Protein AF-0000000079185917 (afdb_homodimer)

pLDDT: mean 83.42, std 23.79, range [28.89, 98.88]

Structure (mmCIF, N/CA/C/O backbone):
data_AF-0000000079185917-model_v1
#
loop_
_entity.id
_entity.type
_entity.pdbx_description
1 polymer 'PB1 domain-containing protein'
#
loop_
_atom_site.group_PDB
_atom_site.id
_atom_site.type_symbol
_atom_site.label_atom_id
_atom_site.label_alt_id
_atom_site.label_comp_id
_atom_site.label_asym_id
_atom_site.label_entity_id
_atom_site.label_seq_id
_atom_site.pdbx_PDB_ins_code
_atom_site.Cartn_x
_atom_site.Cartn_y
_atom_site.Cartn_z
_atom_site.occupancy
_atom_site.B_iso_or_equiv
_atom_site.auth_seq_id
_atom_site.auth_comp_id
_atom_site.auth_asym_id
_atom_site.auth_atom_id
_atom_site.pdbx_PDB_model_num
ATOM 1 N N . MET A 1 1 ? -9.148 76.5 41.312 1 32.56 1 MET A N 1
ATOM 2 C CA . MET A 1 1 ? -8.766 76 40 1 32.56 1 MET A CA 1
ATOM 3 C C . MET A 1 1 ? -8.516 74.5 40.094 1 32.56 1 MET A C 1
ATOM 5 O O . MET A 1 1 ? -7.488 74.062 40.625 1 32.56 1 MET A O 1
ATOM 9 N N . ASN A 1 2 ? -9.602 73.688 40.531 1 43.16 2 ASN A N 1
ATOM 10 C CA . ASN A 1 2 ? -9.844 72.312 40.875 1 43.16 2 ASN A CA 1
ATOM 11 C C . ASN A 1 2 ? -9.578 71.375 39.688 1 43.16 2 ASN A C 1
ATOM 13 O O . ASN A 1 2 ? -10.227 71.5 38.625 1 43.16 2 ASN A O 1
ATOM 17 N N . GLU A 1 3 ? -8.281 70.938 39.531 1 39.38 3 GLU A N 1
ATOM 18 C CA . GLU A 1 3 ? -7.68 70 38.562 1 39.38 3 GLU A CA 1
ATOM 19 C C . GLU A 1 3 ? -8.43 68.688 38.562 1 39.38 3 GLU A C 1
ATOM 21 O O . GLU A 1 3 ? -8.531 68 39.594 1 39.38 3 GLU A O 1
ATOM 26 N N . GLU A 1 4 ? -9.602 68.562 37.938 1 40.16 4 GLU A N 1
ATOM 27 C CA . GLU A 1 4 ? -10.43 67.438 37.625 1 40.16 4 GLU A CA 1
ATOM 28 C C . GLU A 1 4 ? -9.586 66.312 37.031 1 40.16 4 GLU A C 1
ATOM 30 O O . GLU A 1 4 ? -8.953 66.438 36 1 40.16 4 GLU A O 1
ATOM 35 N N . GLU A 1 5 ? -8.961 65.438 37.906 1 40.5 5 GLU A N 1
ATOM 36 C CA . GLU A 1 5 ? -8.258 64.188 37.656 1 40.5 5 GLU A CA 1
ATOM 37 C C . GLU A 1 5 ? -9.109 63.25 36.812 1 40.5 5 GLU A C 1
ATOM 39 O O . GLU A 1 5 ? -10.172 62.812 37.25 1 40.5 5 GLU A O 1
ATOM 44 N N . GLU A 1 6 ? -9.336 63.562 35.5 1 42.44 6 GLU A N 1
ATOM 45 C CA . GLU A 1 6 ? -10.023 62.656 34.594 1 42.44 6 GLU A CA 1
ATOM 46 C C . GLU A 1 6 ? -9.398 61.281 34.625 1 42.44 6 GLU A C 1
ATOM 48 O O . GLU A 1 6 ? -8.219 61.125 34.312 1 42.44 6 GLU A O 1
ATOM 53 N N . ASP A 1 7 ? -9.766 60.438 35.656 1 47.06 7 ASP A N 1
ATOM 54 C CA . ASP A 1 7 ? -9.508 59.031 35.75 1 47.06 7 ASP A CA 1
ATOM 55 C C . ASP A 1 7 ? -9.875 58.312 34.438 1 47.06 7 ASP A C 1
ATOM 57 O O . ASP A 1 7 ? -11.047 58.25 34.062 1 47.06 7 ASP A O 1
ATOM 61 N N . ARG A 1 8 ?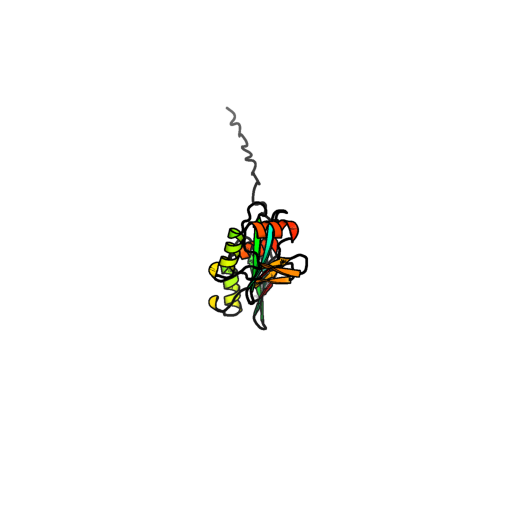 -9.133 58.625 33.344 1 40.12 8 ARG A N 1
ATOM 62 C CA . ARG A 1 8 ? -9.32 57.812 32.125 1 40.12 8 ARG A CA 1
ATOM 63 C C . ARG A 1 8 ? -9.102 56.344 32.438 1 40.12 8 ARG A C 1
ATOM 65 O O . ARG A 1 8 ? -7.98 55.906 32.719 1 40.12 8 ARG A O 1
ATOM 72 N N . GLY A 1 9 ? -9.906 55.75 33.375 1 43.03 9 GLY A N 1
ATOM 73 C CA . GLY A 1 9 ? -9.898 54.312 33.5 1 43.03 9 GLY A CA 1
ATOM 74 C C . GLY A 1 9 ? -9.898 53.594 32.188 1 43.03 9 GLY A C 1
ATOM 75 O O . GLY A 1 9 ? -10.844 53.719 31.391 1 43.03 9 GLY A O 1
ATOM 76 N N . GLY A 1 10 ? -8.711 53.5 31.531 1 43.59 10 GLY A N 1
ATOM 77 C CA . GLY A 1 10 ? -8.445 52.688 30.344 1 43.59 10 GLY A CA 1
ATOM 78 C C . GLY A 1 10 ? -9.047 51.281 30.422 1 43.59 10 GLY A C 1
ATOM 79 O O . GLY A 1 10 ? -8.82 50.562 31.391 1 43.59 10 GLY A O 1
ATOM 80 N N . ALA A 1 11 ? -10.367 51.094 30.078 1 46.59 11 ALA A N 1
ATOM 81 C CA . ALA A 1 11 ? -10.977 49.781 29.844 1 46.59 11 ALA A CA 1
ATOM 82 C C . ALA A 1 11 ? -10.023 48.875 29.062 1 46.59 11 ALA A C 1
ATOM 84 O O . ALA A 1 11 ? -9.562 49.219 27.984 1 46.59 11 ALA A O 1
ATOM 85 N N . ILE A 1 12 ? -9.141 48.125 29.75 1 43.72 12 ILE A N 1
ATOM 86 C CA . ILE A 1 12 ? -8.383 46.969 29.234 1 43.72 12 ILE A CA 1
ATOM 87 C C . ILE A 1 12 ? -9.305 46.031 28.453 1 43.72 12 ILE A C 1
ATOM 89 O O . ILE A 1 12 ? -10.273 45.531 29.016 1 43.72 12 ILE A O 1
ATOM 93 N N . GLN A 1 13 ? -9.734 46.25 27.219 1 40.88 13 GLN A N 1
ATOM 94 C CA . GLN A 1 13 ? -10.359 45.344 26.297 1 40.88 13 GLN A CA 1
ATOM 95 C C . GLN A 1 13 ? -9.641 44 26.281 1 40.88 13 GLN A C 1
ATOM 97 O O . GLN A 1 13 ? -8.477 43.906 25.875 1 40.88 13 GLN A O 1
ATOM 102 N N . ASP A 1 14 ? -9.766 43.188 27.312 1 43.91 14 ASP A N 1
ATOM 103 C CA . ASP A 1 14 ? -9.43 41.75 27.297 1 43.91 14 ASP A CA 1
ATOM 104 C C . ASP A 1 14 ? -9.945 41.094 26.016 1 43.91 14 ASP A C 1
ATOM 106 O O . ASP A 1 14 ? -11.07 40.594 25.984 1 43.91 14 ASP A O 1
ATOM 110 N N . SER A 1 15 ? -10.008 41.75 24.844 1 44.44 15 SER A N 1
ATOM 111 C CA . SER A 1 15 ? -10.523 41.125 23.641 1 44.44 15 SER A CA 1
ATOM 112 C C . SER A 1 15 ? -9.859 39.75 23.406 1 44.44 15 SER A C 1
ATOM 114 O O . SER A 1 15 ? -10.43 38.875 22.75 1 44.44 15 SER A O 1
ATOM 116 N N . MET A 1 16 ? -8.492 39.719 23.328 1 37.81 16 MET A N 1
ATOM 117 C CA . MET A 1 16 ? -7.793 38.969 22.281 1 37.81 16 MET A CA 1
ATOM 118 C C . MET A 1 16 ? -7.852 37.469 22.562 1 37.81 16 MET A C 1
ATOM 120 O O . MET A 1 16 ? -7.5 36.656 21.703 1 37.81 16 MET A O 1
ATOM 124 N N . ALA A 1 17 ? -7.621 37 23.75 1 42.28 17 ALA A N 1
ATOM 125 C CA . ALA A 1 17 ? -7.074 35.625 23.641 1 42.28 17 ALA A CA 1
ATOM 126 C C . ALA A 1 17 ? -8.172 34.625 23.297 1 42.28 17 ALA A C 1
ATOM 128 O O . ALA A 1 17 ? -8.836 34.094 24.188 1 42.28 17 ALA A O 1
ATOM 129 N N . LYS A 1 18 ? -9.102 34.875 22.438 1 42.62 18 LYS A N 1
ATOM 130 C CA . LYS A 1 18 ? -9.906 33.75 21.984 1 42.62 18 LYS A CA 1
ATOM 131 C C . LYS A 1 18 ? -9.031 32.562 21.672 1 42.62 18 LYS A C 1
ATOM 133 O O . LYS A 1 18 ? -8.156 32.625 20.797 1 42.62 18 LYS A O 1
ATOM 138 N N . SER A 1 19 ? -8.766 31.641 22.5 1 44.88 19 SER A N 1
ATOM 139 C CA . SER A 1 19 ? -8.156 30.328 22.344 1 44.88 19 SER A CA 1
ATOM 14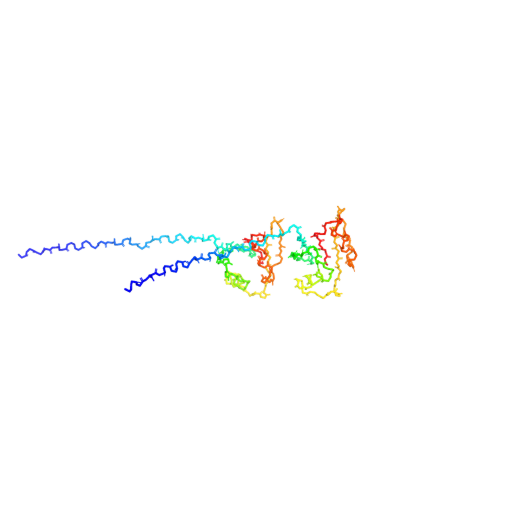0 C C . SER A 1 19 ? -8.648 29.641 21.062 1 44.88 19 SER A C 1
ATOM 142 O O . SER A 1 19 ? -9.852 29.438 20.891 1 44.88 19 SER A O 1
ATOM 144 N N . LYS A 1 20 ? -8.172 30.016 19.844 1 39.88 20 LYS A N 1
ATOM 145 C CA . LYS A 1 20 ? -8.414 29.234 18.625 1 39.88 20 LYS A CA 1
ATOM 146 C C . LYS A 1 20 ? -8.445 27.75 18.922 1 39.88 20 LYS A C 1
ATOM 148 O O . LYS A 1 20 ? -7.41 27.125 19.172 1 39.88 20 LYS A O 1
ATOM 153 N N . GLU A 1 21 ? -9.219 27.25 19.734 1 45.38 21 GLU A N 1
ATOM 154 C CA . GLU A 1 21 ? -9.461 25.812 19.594 1 45.38 21 GLU A CA 1
ATOM 155 C C . GLU A 1 21 ? -9.484 25.391 18.141 1 45.38 21 GLU A C 1
ATOM 157 O O . GLU A 1 21 ? -10.289 25.875 17.344 1 45.38 21 GLU A O 1
ATOM 162 N N . THR A 1 22 ? -8.359 25.328 17.391 1 47.16 22 THR A N 1
ATOM 163 C CA . THR A 1 22 ? -8.289 24.75 16.047 1 47.16 22 THR A CA 1
ATOM 164 C C . THR A 1 22 ? -9.258 23.578 15.922 1 47.16 22 THR A C 1
ATOM 166 O O . THR A 1 22 ? -9.102 22.562 16.594 1 47.16 22 THR A O 1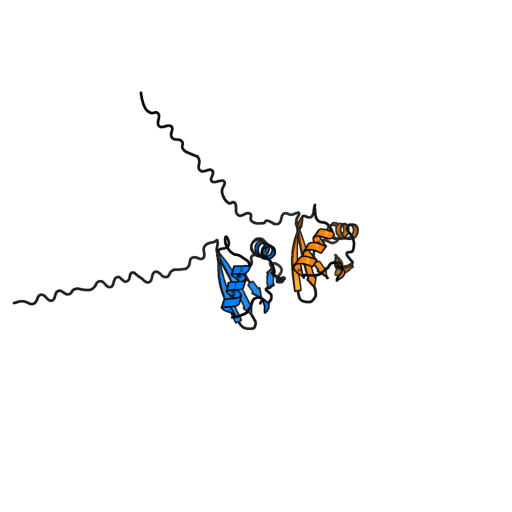
ATOM 169 N N . TYR A 1 23 ? -10.477 23.797 15.914 1 49.84 23 TYR A N 1
ATOM 170 C CA . TYR A 1 23 ? -11.5 22.797 15.594 1 49.84 23 TYR A CA 1
ATOM 171 C C . TYR A 1 23 ? -11.094 21.969 14.383 1 49.84 23 TYR A C 1
ATOM 173 O O . TYR A 1 23 ? -10.906 22.5 13.289 1 49.84 23 TYR A O 1
ATOM 181 N N . LEU A 1 24 ? -10.344 20.969 14.633 1 59.84 24 LEU A N 1
ATOM 182 C CA . LEU A 1 24 ? -10.117 20.047 13.531 1 59.84 24 LEU A CA 1
ATOM 183 C C . LEU A 1 24 ? -11.438 19.609 12.898 1 59.84 24 LEU A C 1
ATOM 185 O O . LEU A 1 24 ? -12.359 19.203 13.602 1 59.84 24 LEU A O 1
ATOM 189 N N . ASP A 1 25 ? -11.789 20.219 11.875 1 66.25 25 ASP A N 1
ATOM 190 C CA . ASP A 1 25 ? -12.945 19.938 11.031 1 66.25 25 ASP A CA 1
ATOM 191 C C . ASP A 1 25 ? -12.969 18.453 10.617 1 66.25 25 ASP A C 1
ATOM 193 O O . ASP A 1 25 ? -11.93 17.797 10.602 1 66.25 25 ASP A O 1
ATOM 197 N N . GLU A 1 26 ? -14.086 17.812 10.734 1 73.5 26 GLU A N 1
ATOM 198 C CA . GLU A 1 26 ? -14.336 16.438 10.312 1 73.5 26 GLU A CA 1
ATOM 199 C C . GLU A 1 26 ? -13.641 16.141 8.992 1 73.5 26 GLU A C 1
ATOM 201 O O . GLU A 1 26 ? -13.461 14.969 8.633 1 73.5 26 GLU A O 1
ATOM 206 N N . ASN A 1 27 ? -12.992 17.125 8.484 1 87.62 27 ASN A N 1
ATOM 207 C CA . ASN A 1 27 ? -12.344 16.969 7.188 1 87.62 27 ASN A CA 1
ATOM 208 C C . ASN A 1 27 ? -10.828 17.094 7.297 1 87.62 27 ASN A C 1
ATOM 210 O O . ASN A 1 27 ? -10.148 17.391 6.309 1 87.62 27 ASN A O 1
ATOM 214 N N . THR A 1 28 ? -10.398 16.922 8.539 1 93.94 28 THR A N 1
ATOM 215 C CA . THR A 1 28 ? -8.961 17.047 8.773 1 93.94 28 THR A CA 1
ATOM 216 C C . THR A 1 28 ? -8.32 15.68 8.953 1 93.94 28 THR A C 1
ATOM 218 O O . THR A 1 28 ? -8.82 14.844 9.703 1 93.94 28 THR A O 1
ATOM 221 N N . LEU A 1 29 ? -7.281 15.43 8.203 1 95 29 LEU A N 1
ATOM 222 C CA . LEU A 1 29 ? -6.449 14.242 8.328 1 95 29 LEU A CA 1
ATOM 223 C C . LEU A 1 29 ? -5.32 14.469 9.328 1 95 29 LEU A C 1
ATOM 225 O O . LEU A 1 29 ? -4.449 15.32 9.102 1 95 29 LEU A O 1
ATOM 229 N N . THR A 1 30 ? -5.379 13.836 10.461 1 96.94 30 THR A N 1
ATOM 230 C CA . THR A 1 30 ? -4.328 13.914 11.469 1 96.94 30 THR A CA 1
ATOM 231 C C . THR A 1 30 ? -3.361 12.734 11.336 1 96.94 30 THR A C 1
ATOM 233 O O . THR A 1 30 ? -3.77 11.578 11.43 1 96.94 30 THR A O 1
ATOM 236 N N . ILE A 1 31 ? -2.104 13.047 11.211 1 98.44 31 ILE A N 1
ATOM 237 C CA . ILE A 1 31 ? -1.114 12.008 10.961 1 98.44 31 ILE A CA 1
ATOM 238 C C . ILE A 1 31 ? 0.02 12.117 11.977 1 98.44 31 ILE A C 1
ATOM 240 O O . ILE A 1 31 ? 0.482 13.219 12.281 1 98.44 31 ILE A O 1
ATOM 244 N N . LYS A 1 32 ? 0.436 11.008 12.531 1 98.88 32 LYS A N 1
ATOM 245 C CA . LYS A 1 32 ? 1.688 10.859 13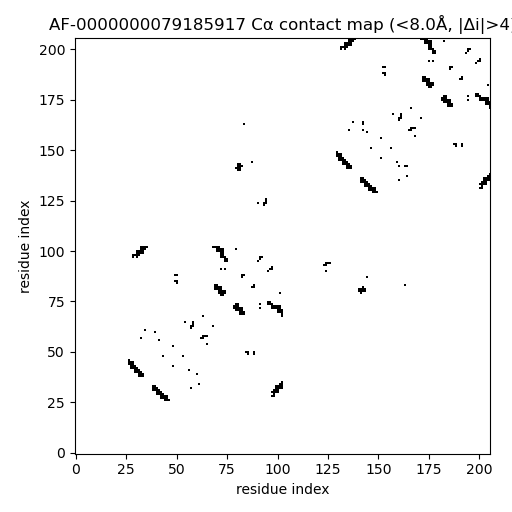.266 1 98.88 32 LYS A CA 1
ATOM 246 C C . LYS A 1 32 ? 2.744 10.156 12.422 1 98.88 32 LYS A C 1
ATOM 248 O O . LYS A 1 32 ? 2.445 9.172 11.742 1 98.88 32 LYS A O 1
ATOM 253 N N . ALA A 1 33 ? 3.887 10.664 12.414 1 98.81 33 ALA A N 1
ATOM 254 C CA . ALA A 1 33 ? 5 10.055 11.688 1 98.81 33 ALA A CA 1
ATOM 255 C C . ALA A 1 33 ? 6.188 9.812 12.617 1 98.81 33 ALA A C 1
ATOM 257 O O . ALA A 1 33 ? 6.559 10.68 13.406 1 98.81 33 ALA A O 1
ATOM 258 N N . VAL A 1 34 ? 6.734 8.656 12.5 1 98.88 34 VAL A N 1
ATOM 259 C CA . VAL A 1 34 ? 7.871 8.289 13.336 1 98.88 34 VAL A CA 1
ATOM 260 C C . VAL A 1 34 ? 9.125 8.133 12.477 1 98.88 34 VAL A C 1
ATOM 262 O O . VAL A 1 34 ? 9.078 7.492 11.422 1 98.88 34 VAL A O 1
ATOM 265 N N . TYR A 1 35 ? 10.211 8.648 12.961 1 98.5 35 TYR A N 1
ATOM 266 C CA . TYR A 1 35 ? 11.539 8.484 12.375 1 98.5 35 TYR A CA 1
ATOM 267 C C . TYR A 1 35 ? 12.594 8.352 13.469 1 98.5 35 TYR A C 1
ATOM 269 O O . TYR A 1 35 ? 12.797 9.273 14.266 1 98.5 35 TYR A O 1
ATOM 277 N N . ALA A 1 36 ? 13.195 7.203 13.461 1 96.62 36 ALA A N 1
ATOM 278 C CA . ALA A 1 36 ? 14.172 6.926 14.508 1 96.62 36 ALA A CA 1
ATOM 279 C C . ALA A 1 36 ? 13.547 7.07 15.898 1 96.62 36 ALA A C 1
ATOM 281 O O . ALA A 1 36 ? 12.617 6.336 16.234 1 96.62 36 ALA A O 1
ATOM 282 N N . ASP A 1 37 ? 13.922 8.031 16.594 1 97.25 37 ASP A N 1
ATOM 283 C CA . ASP A 1 37 ? 13.453 8.164 17.969 1 97.25 37 ASP A CA 1
ATOM 284 C C . ASP A 1 37 ? 12.5 9.352 18.125 1 97.25 37 ASP A C 1
ATOM 286 O O . ASP A 1 37 ? 12.086 9.68 19.234 1 97.25 37 ASP A O 1
ATOM 290 N N . ASP A 1 38 ? 12.133 9.836 17 1 98.38 38 ASP A N 1
ATOM 291 C CA . ASP A 1 38 ? 11.32 11.039 17.078 1 98.38 38 ASP A CA 1
ATOM 292 C C . ASP A 1 38 ? 9.969 10.844 16.406 1 98.38 38 ASP A C 1
ATOM 294 O O . ASP A 1 38 ? 9.828 9.992 15.516 1 98.38 38 ASP A O 1
ATOM 298 N N . MET A 1 39 ? 8.992 11.609 16.891 1 98.81 39 MET A N 1
ATOM 299 C CA . MET A 1 39 ? 7.645 11.594 16.312 1 98.81 39 MET A CA 1
ATOM 300 C C . MET A 1 39 ? 7.141 13.008 16.062 1 98.81 39 MET A C 1
ATOM 302 O O . MET A 1 39 ? 7.297 13.891 16.906 1 98.81 39 MET A O 1
ATOM 306 N N . ILE A 1 40 ? 6.586 13.211 14.883 1 98.69 40 ILE A N 1
ATOM 307 C CA . ILE A 1 40 ? 5.914 14.469 14.586 1 98.69 40 ILE A CA 1
ATOM 308 C C . ILE A 1 40 ? 4.43 14.211 14.32 1 98.69 40 ILE A C 1
ATOM 310 O O . ILE A 1 40 ? 4.039 13.094 13.992 1 98.69 40 ILE A O 1
ATOM 314 N N . LYS A 1 41 ? 3.68 15.258 14.578 1 98.62 41 LYS A N 1
ATOM 315 C CA . LYS A 1 41 ? 2.242 15.242 14.32 1 98.62 41 LYS A CA 1
ATOM 316 C C . LYS A 1 41 ? 1.829 16.438 13.461 1 98.62 41 LYS A C 1
ATOM 318 O O . LYS A 1 41 ? 2.281 17.562 13.688 1 98.62 41 LYS A O 1
ATOM 323 N N . PHE A 1 42 ? 1.046 16.141 12.414 1 98 42 PHE A N 1
ATOM 324 C CA . PHE A 1 42 ? 0.606 17.234 11.562 1 98 42 PHE A CA 1
ATOM 325 C C . PHE A 1 42 ? -0.811 16.984 11.055 1 98 42 PHE A C 1
ATOM 327 O O . PHE A 1 42 ? -1.335 15.883 11.172 1 98 42 PHE A O 1
ATOM 334 N N . HIS A 1 43 ? -1.369 18.047 10.57 1 96.69 43 HIS A N 1
ATOM 335 C CA . HIS A 1 43 ? -2.758 18.078 10.125 1 96.69 43 HIS A CA 1
ATOM 336 C C . HIS A 1 43 ? -2.867 18.578 8.688 1 96.69 43 HIS A C 1
ATOM 338 O O . HIS A 1 43 ? -2.18 19.531 8.305 1 96.69 43 HIS A O 1
ATOM 344 N N . LEU A 1 44 ? -3.648 17.812 7.926 1 96.56 44 LEU A N 1
ATOM 345 C CA . LEU A 1 44 ? -3.896 18.203 6.543 1 96.56 44 LEU A CA 1
ATOM 346 C C . LEU A 1 44 ? -5.383 18.125 6.215 1 96.56 44 LEU A C 1
ATOM 348 O O . LEU A 1 44 ? -6.082 17.234 6.707 1 96.56 44 LEU A O 1
ATOM 352 N N . PRO A 1 45 ? -5.828 19.031 5.387 1 94.5 45 PRO A N 1
ATOM 353 C CA . PRO A 1 45 ? -7.207 18.844 4.922 1 94.5 45 PRO A CA 1
ATOM 354 C C . PRO A 1 45 ? -7.379 17.625 4.035 1 94.5 45 PRO A C 1
ATOM 356 O O . PRO A 1 45 ? -6.586 17.406 3.115 1 94.5 45 PRO A O 1
ATOM 359 N N . ILE A 1 46 ? -8.352 16.859 4.211 1 91.19 46 ILE A N 1
ATOM 360 C CA . ILE A 1 46 ? -8.57 15.609 3.479 1 91.19 46 ILE A CA 1
ATOM 361 C C . ILE A 1 46 ? -8.836 15.914 2.006 1 91.19 46 ILE A C 1
ATOM 363 O O . ILE A 1 46 ? -8.32 15.234 1.119 1 91.19 46 ILE A O 1
ATOM 367 N N . SER A 1 47 ? -9.586 16.875 1.742 1 90 47 SER A N 1
ATOM 368 C CA . SER A 1 47 ? -10.07 17.172 0.397 1 90 47 SER A CA 1
ATOM 369 C C . SER A 1 47 ? -8.93 17.609 -0.515 1 90 47 SER A C 1
ATOM 371 O O . SER A 1 47 ? -8.945 17.328 -1.714 1 90 47 SER A O 1
ATOM 373 N N . SER A 1 48 ? -7.879 18.203 0.031 1 91.44 48 SER A N 1
ATOM 374 C CA . SER A 1 48 ? -6.855 18.797 -0.826 1 91.44 48 SER A CA 1
ATOM 375 C C . SER A 1 48 ? -5.488 18.172 -0.57 1 91.44 48 SER A C 1
ATOM 377 O O . SER A 1 48 ? -4.488 18.578 -1.164 1 91.44 48 SER A O 1
ATOM 379 N N 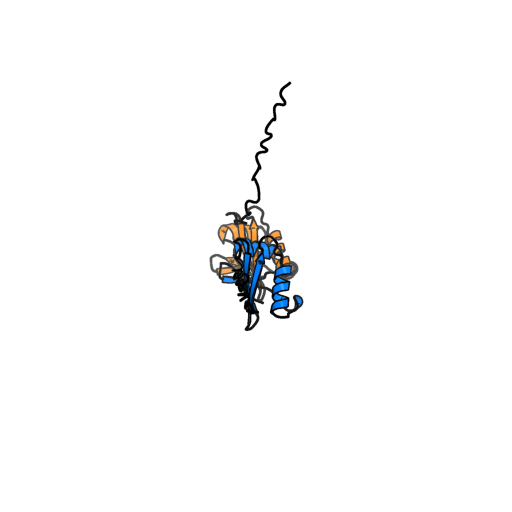. THR A 1 49 ? -5.496 17.203 0.236 1 94.81 49 THR A N 1
ATOM 380 C CA . THR A 1 49 ? -4.211 16.594 0.555 1 94.81 49 THR A CA 1
ATOM 381 C C . THR A 1 49 ? -3.648 15.852 -0.655 1 94.81 49 THR A C 1
ATOM 383 O O . THR A 1 49 ? -4.402 15.25 -1.427 1 94.81 49 THR A O 1
ATOM 386 N N . THR A 1 50 ? -2.318 15.922 -0.808 1 97.06 50 THR A N 1
ATOM 387 C CA . THR A 1 50 ? -1.577 15.18 -1.819 1 97.06 50 THR A CA 1
ATOM 388 C C . THR A 1 50 ? -0.419 14.406 -1.187 1 97.06 50 THR A C 1
ATOM 390 O O . THR A 1 50 ? -0.047 14.672 -0.041 1 97.06 50 THR A O 1
ATOM 393 N N . PHE A 1 51 ? 0.031 13.477 -1.945 1 97.69 51 PHE A N 1
ATOM 394 C CA . PHE A 1 51 ? 1.222 12.758 -1.51 1 97.69 51 PHE A CA 1
ATOM 395 C C . PHE A 1 51 ? 2.387 13.711 -1.296 1 97.69 51 PHE A C 1
ATOM 397 O O . PHE A 1 51 ? 3.131 13.586 -0.321 1 97.69 51 PHE A O 1
ATOM 404 N N . GLY A 1 52 ? 2.5 14.672 -2.154 1 97.75 52 GLY A N 1
ATOM 405 C CA . GLY A 1 52 ? 3.541 15.68 -2.021 1 97.75 52 GLY A CA 1
ATOM 406 C C . GLY A 1 52 ? 3.43 16.484 -0.743 1 97.75 52 GLY A C 1
ATOM 407 O O . GLY A 1 52 ? 4.441 16.859 -0.146 1 97.75 52 GLY A O 1
ATOM 408 N N . ALA A 1 53 ? 2.199 16.812 -0.344 1 97.62 53 ALA A N 1
ATOM 409 C CA . ALA A 1 53 ? 1.986 17.547 0.893 1 97.62 53 ALA A CA 1
ATOM 410 C C . ALA A 1 53 ? 2.486 16.766 2.102 1 97.62 53 ALA A C 1
ATOM 412 O O . ALA A 1 53 ? 3.053 17.344 3.033 1 97.62 53 ALA A O 1
ATOM 413 N N . ILE A 1 54 ? 2.291 15.445 2.088 1 98.19 54 ILE A N 1
ATOM 414 C CA . ILE A 1 54 ? 2.762 14.578 3.164 1 98.19 54 ILE A CA 1
ATOM 415 C C . ILE A 1 54 ? 4.289 14.57 3.186 1 98.19 54 ILE A C 1
ATOM 417 O O . ILE A 1 54 ? 4.902 14.719 4.246 1 98.19 54 ILE A O 1
ATOM 421 N N . GLU A 1 55 ? 4.809 14.398 2.051 1 98.12 55 GLU A N 1
ATOM 422 C CA . GLU A 1 55 ? 6.266 14.422 1.954 1 98.12 55 GLU A CA 1
ATOM 423 C C . GLU A 1 55 ? 6.836 15.734 2.486 1 98.12 55 GLU A C 1
ATOM 425 O O . GLU A 1 55 ? 7.867 15.742 3.164 1 98.12 55 GLU A O 1
ATOM 430 N N . LYS A 1 56 ? 6.227 16.828 2.066 1 98.06 56 LYS A N 1
ATOM 431 C CA . LYS A 1 56 ? 6.672 18.141 2.529 1 98.06 56 LYS A CA 1
ATOM 432 C C . LYS A 1 56 ? 6.668 18.219 4.055 1 98.06 56 LYS A C 1
ATOM 434 O O . LYS A 1 56 ? 7.621 18.719 4.656 1 98.06 56 LYS A O 1
ATOM 439 N N . GLU A 1 57 ? 5.551 17.734 4.734 1 98.12 57 GLU A N 1
ATOM 440 C CA . GLU A 1 57 ? 5.461 17.719 6.191 1 98.12 57 GLU A CA 1
ATOM 441 C C . GLU A 1 57 ? 6.582 16.891 6.812 1 98.12 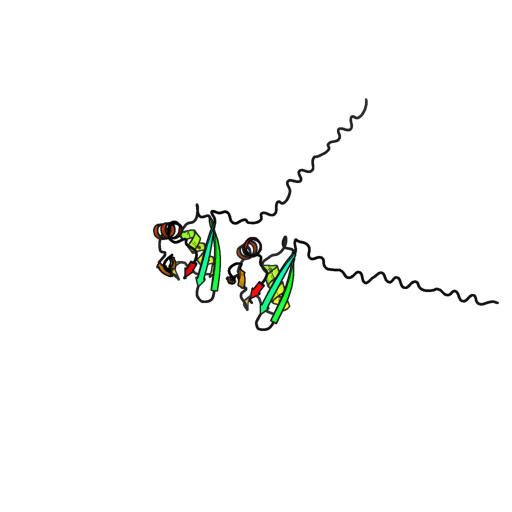57 GLU A C 1
ATOM 443 O O . GLU A 1 57 ? 7.195 17.312 7.797 1 98.12 57 GLU A O 1
ATOM 448 N N . ILE A 1 58 ? 6.848 15.766 6.23 1 98.31 58 ILE A N 1
ATOM 449 C CA . ILE A 1 58 ? 7.883 14.867 6.734 1 98.31 58 ILE A CA 1
ATOM 450 C C . ILE A 1 58 ? 9.258 15.516 6.574 1 98.31 58 ILE A C 1
ATOM 452 O O . ILE A 1 58 ? 10.047 15.547 7.516 1 98.31 58 ILE A O 1
ATOM 456 N N . SER A 1 59 ? 9.508 15.977 5.375 1 98.44 59 SER A N 1
ATOM 457 C CA . SER A 1 59 ? 10.805 16.578 5.066 1 98.44 59 SER A CA 1
ATOM 458 C C . SER A 1 59 ? 11.094 17.766 5.973 1 98.44 59 SER A C 1
ATOM 460 O O . SER A 1 59 ? 12.195 17.906 6.5 1 98.44 59 SER A O 1
ATOM 462 N N . GLU A 1 60 ? 10.148 18.609 6.141 1 98.25 60 GLU A N 1
ATOM 463 C CA . GLU A 1 60 ? 10.32 19.781 6.988 1 98.25 60 GLU A CA 1
ATOM 464 C C . GLU A 1 60 ? 10.438 19.391 8.461 1 98.25 60 GLU A C 1
ATOM 466 O O . GLU A 1 60 ? 11.25 19.953 9.195 1 98.25 60 GLU A O 1
ATOM 471 N N . GLY A 1 61 ? 9.672 18.438 8.82 1 98.31 61 GLY A N 1
ATOM 472 C CA . GLY A 1 61 ? 9.633 18.047 10.219 1 98.31 61 GLY A CA 1
ATOM 473 C C . GLY A 1 61 ? 10.891 17.344 10.68 1 98.31 61 GLY A C 1
ATOM 474 O O . GLY A 1 61 ? 11.352 17.547 11.805 1 98.31 61 GLY A O 1
ATOM 475 N N . PHE A 1 62 ? 11.406 16.547 9.891 1 98.19 62 PHE A N 1
ATOM 476 C CA . PHE A 1 62 ? 12.57 15.758 10.281 1 98.19 62 PHE A CA 1
ATOM 477 C C . PHE A 1 62 ? 13.828 16.266 9.594 1 98.19 62 PHE A C 1
ATOM 479 O O . PHE A 1 62 ? 14.93 15.766 9.836 1 98.19 62 PHE A O 1
ATOM 486 N N . LYS A 1 63 ? 13.68 17.266 8.719 1 97.75 63 LYS A N 1
ATOM 487 C CA . LYS A 1 63 ? 14.789 17.859 7.973 1 97.75 63 LYS A CA 1
ATOM 488 C C . LYS A 1 63 ? 15.484 16.812 7.109 1 97.75 63 LYS A C 1
ATOM 490 O O . LYS A 1 63 ? 16.703 16.656 7.172 1 97.75 63 LYS A O 1
ATOM 495 N N . LEU A 1 64 ? 14.648 16.062 6.289 1 98.06 64 LEU A N 1
ATOM 496 C CA . LEU A 1 64 ? 15.117 15.023 5.371 1 98.06 64 LEU A CA 1
ATOM 497 C C . LEU A 1 64 ? 14.797 15.391 3.928 1 98.06 64 LEU A C 1
ATOM 499 O O . LEU A 1 64 ? 13.82 16.109 3.666 1 98.06 64 LEU A O 1
ATOM 503 N N . ASN A 1 65 ? 15.555 14.812 3.066 1 97.81 65 ASN A N 1
ATOM 504 C CA . ASN A 1 65 ? 15.188 14.844 1.655 1 97.81 65 ASN A CA 1
ATOM 505 C C . ASN A 1 65 ? 14.32 13.648 1.277 1 97.81 65 ASN A C 1
ATOM 507 O O . ASN A 1 65 ? 14.531 12.539 1.776 1 97.81 65 ASN A O 1
ATOM 511 N N . PRO A 1 66 ? 13.359 13.852 0.381 1 95.94 66 PRO A N 1
ATOM 512 C CA . PRO A 1 66 ? 12.477 12.75 -0.02 1 95.94 66 PRO A CA 1
ATOM 513 C C . PRO A 1 66 ? 13.242 11.531 -0.523 1 95.94 66 PRO A C 1
ATOM 515 O O . PRO A 1 66 ? 12.758 10.406 -0.412 1 95.94 66 PRO A O 1
ATOM 518 N N . SER A 1 67 ? 14.406 11.75 -1.046 1 95.69 67 SER A N 1
ATOM 519 C CA . SER A 1 67 ? 15.211 10.656 -1.581 1 95.69 67 SER A CA 1
ATOM 520 C C . SER A 1 67 ? 15.844 9.836 -0.462 1 95.69 67 SER A C 1
ATOM 522 O O . SER A 1 67 ? 16.344 8.734 -0.703 1 95.69 67 SER A O 1
ATOM 524 N N . ASP A 1 68 ? 15.781 10.289 0.769 1 95.88 68 ASP A N 1
ATOM 525 C CA . ASP A 1 68 ? 16.516 9.672 1.874 1 95.88 68 ASP A CA 1
ATOM 526 C C . ASP A 1 68 ? 15.641 8.656 2.607 1 95.88 68 ASP A C 1
ATOM 528 O O . ASP A 1 68 ? 16.109 7.953 3.504 1 95.88 68 ASP A O 1
ATOM 532 N N . TYR A 1 69 ? 14.398 8.57 2.258 1 97.06 69 TYR A N 1
ATOM 533 C CA . TYR A 1 69 ? 13.516 7.734 3.064 1 97.06 69 TYR A CA 1
ATOM 534 C C . TYR A 1 69 ? 12.383 7.168 2.221 1 97.06 69 TYR A C 1
ATOM 536 O O . TYR A 1 69 ? 12.117 7.652 1.117 1 97.06 69 TYR A O 1
ATOM 544 N N . LYS A 1 70 ? 11.758 6.141 2.771 1 97.69 70 LYS A N 1
ATOM 545 C CA . LYS A 1 70 ? 10.469 5.633 2.322 1 97.69 70 LYS A CA 1
ATOM 546 C C . LYS A 1 70 ? 9.391 5.871 3.377 1 97.69 70 LYS A C 1
ATOM 548 O O . LYS A 1 70 ? 9.695 6.039 4.559 1 97.69 70 LYS A O 1
ATOM 553 N N . ILE A 1 71 ? 8.25 5.891 2.9 1 98.56 71 ILE A N 1
ATOM 554 C CA . ILE A 1 71 ? 7.125 6.051 3.816 1 98.56 71 ILE A CA 1
ATOM 555 C C . ILE A 1 71 ? 6.32 4.758 3.879 1 98.56 71 ILE A C 1
ATOM 557 O O . ILE A 1 71 ? 5.926 4.211 2.846 1 98.56 71 ILE A O 1
ATOM 561 N N . LYS A 1 72 ? 6.105 4.312 5.035 1 98.75 72 LYS A N 1
ATOM 562 C CA . LYS A 1 72 ? 5.176 3.209 5.27 1 98.75 72 LYS A CA 1
ATOM 563 C C . LYS A 1 72 ? 4.023 3.645 6.172 1 98.75 72 LYS A C 1
ATOM 565 O O . LYS A 1 72 ? 4.211 4.465 7.07 1 98.75 72 LYS A O 1
ATOM 570 N N . TYR A 1 73 ? 2.846 3.107 5.938 1 98.88 73 TYR A N 1
ATOM 571 C CA . TYR A 1 73 ? 1.726 3.398 6.828 1 98.88 73 TYR A CA 1
ATOM 572 C C . TYR A 1 73 ? 1.209 2.125 7.484 1 98.88 73 TYR A C 1
ATOM 574 O O . TYR A 1 73 ? 1.28 1.042 6.902 1 98.88 73 TYR A O 1
ATOM 582 N N . LEU A 1 74 ? 0.704 2.326 8.695 1 98.56 74 LEU A N 1
ATOM 583 C CA . LEU A 1 74 ? 0.092 1.232 9.438 1 98.56 74 LEU A CA 1
ATOM 584 C C . LEU A 1 74 ? -1.34 0.991 8.969 1 98.56 74 LEU A C 1
ATOM 586 O O . LEU A 1 74 ? -2.199 1.862 9.117 1 98.56 74 LEU A O 1
ATOM 590 N N . ASP A 1 75 ? -1.625 -0.253 8.453 1 97.81 75 ASP A N 1
ATOM 591 C CA . ASP A 1 75 ? -2.979 -0.485 7.961 1 97.81 75 ASP A CA 1
ATOM 592 C C . ASP A 1 75 ? -3.867 -1.077 9.055 1 97.81 75 ASP A C 1
ATOM 594 O O . ASP A 1 75 ? -3.438 -1.218 10.203 1 97.81 75 ASP A O 1
ATOM 598 N N . GLU A 1 76 ? -5.113 -1.422 8.695 1 94.75 76 GLU A N 1
ATOM 599 C CA . GLU A 1 76 ? -6.117 -1.896 9.648 1 94.75 76 GLU A CA 1
ATOM 600 C C . GLU A 1 76 ? -5.727 -3.246 10.234 1 94.75 76 GLU A C 1
ATOM 602 O O . GLU A 1 76 ? -6.164 -3.602 11.336 1 94.75 76 GLU A O 1
ATOM 607 N N . ASP A 1 77 ? -4.867 -3.977 9.508 1 96.75 77 ASP A N 1
ATOM 608 C CA . ASP A 1 77 ? -4.445 -5.297 9.961 1 96.75 77 ASP A CA 1
ATOM 609 C C . ASP A 1 77 ? -3.176 -5.207 10.812 1 96.75 77 ASP A C 1
ATOM 611 O O . ASP A 1 77 ? -2.67 -6.223 11.289 1 96.75 77 ASP A O 1
ATOM 615 N N . GLY A 1 78 ? -2.609 -4.008 10.977 1 97.56 78 GLY A N 1
ATOM 616 C CA . GLY A 1 78 ? -1.408 -3.809 11.773 1 97.56 78 GLY A CA 1
ATOM 617 C C . GLY A 1 78 ? -0.129 -4.035 10.992 1 97.56 78 GLY A C 1
ATOM 618 O O . GLY A 1 78 ? 0.932 -4.262 11.578 1 97.56 78 GLY A O 1
ATOM 619 N N . ASP A 1 79 ? -0.219 -4.055 9.711 1 98.31 79 ASP A N 1
ATOM 620 C CA . ASP A 1 79 ? 0.95 -4.211 8.852 1 98.31 79 ASP A CA 1
ATOM 621 C C . ASP A 1 79 ? 1.444 -2.859 8.344 1 98.31 79 ASP A C 1
ATOM 623 O O . ASP A 1 79 ? 0.644 -1.959 8.086 1 98.31 79 ASP A O 1
ATOM 627 N N . TRP A 1 80 ? 2.842 -2.701 8.188 1 98.62 80 TRP A N 1
ATOM 628 C CA . TRP A 1 80 ? 3.42 -1.517 7.562 1 98.62 80 TRP A CA 1
ATOM 629 C C . TRP A 1 80 ? 3.445 -1.659 6.043 1 98.62 80 TRP A C 1
ATOM 631 O O . TRP A 1 80 ? 4.117 -2.543 5.508 1 98.62 80 TRP A O 1
ATOM 641 N N . ILE A 1 81 ? 2.676 -0.802 5.402 1 98.88 81 ILE A N 1
ATOM 642 C CA . ILE A 1 81 ? 2.502 -0.855 3.955 1 98.88 81 ILE A CA 1
ATOM 643 C C . ILE A 1 81 ? 3.246 0.308 3.303 1 98.88 81 ILE A C 1
ATOM 645 O O . ILE A 1 81 ? 3.154 1.448 3.762 1 98.88 81 ILE A O 1
ATOM 649 N N . LEU A 1 82 ? 3.998 0.021 2.273 1 98.62 82 LEU A N 1
ATOM 650 C CA . LEU A 1 82 ? 4.672 1.075 1.521 1 98.62 82 LEU A CA 1
ATOM 651 C C . LEU A 1 82 ? 3.66 2.055 0.935 1 98.62 82 LEU A C 1
ATOM 653 O O . LEU A 1 82 ? 2.666 1.642 0.332 1 98.62 82 LEU A O 1
ATOM 657 N N . LEU A 1 83 ? 3.838 3.256 1.189 1 98.25 83 LEU A N 1
ATOM 658 C CA . LEU A 1 83 ? 3.09 4.359 0.594 1 98.25 83 LEU A CA 1
ATOM 659 C C . LEU A 1 83 ? 3.936 5.094 -0.442 1 98.25 83 LEU A C 1
ATOM 661 O O . LEU A 1 83 ? 4.82 5.875 -0.086 1 98.25 83 LEU A O 1
ATOM 665 N N . SER A 1 84 ? 3.623 4.867 -1.739 1 95.25 84 SER A N 1
ATOM 666 C CA . SER A 1 84 ? 4.59 5.328 -2.729 1 95.25 84 SER A CA 1
ATOM 667 C C . SER A 1 84 ? 3.924 6.18 -3.801 1 95.25 84 SER A C 1
ATOM 669 O O . SER A 1 84 ? 4.586 6.652 -4.727 1 95.25 84 SER A O 1
ATOM 671 N N . SER A 1 85 ? 2.621 6.387 -3.734 1 96.06 85 SER A N 1
ATOM 672 C CA . SER A 1 85 ? 1.95 7.098 -4.816 1 96.06 85 SER A CA 1
ATOM 673 C C . SER A 1 85 ? 0.669 7.766 -4.332 1 96.06 85 SER A C 1
ATOM 675 O O . SER A 1 85 ? 0.183 7.465 -3.238 1 96.06 85 SER A O 1
ATOM 677 N N . GLU A 1 86 ? 0.218 8.68 -5.164 1 96.56 86 GLU A N 1
ATOM 678 C CA . GLU A 1 86 ? -1.072 9.312 -4.922 1 96.56 86 GLU A CA 1
ATOM 679 C C . GLU A 1 86 ? -2.186 8.281 -4.797 1 96.56 86 GLU A C 1
ATOM 681 O O . GLU A 1 86 ? -3.043 8.391 -3.914 1 96.56 86 GLU A O 1
ATOM 686 N N . LYS A 1 87 ? -2.143 7.309 -5.691 1 94.38 87 LYS A N 1
ATOM 687 C CA . LYS A 1 87 ? -3.143 6.242 -5.66 1 94.38 87 LYS A CA 1
ATOM 688 C C . LYS A 1 87 ? -3.115 5.504 -4.328 1 94.38 87 LYS A C 1
ATOM 690 O O . LYS A 1 87 ? -4.16 5.297 -3.705 1 94.38 87 LYS A O 1
ATOM 695 N N . ASP A 1 88 ? -1.917 5.109 -3.896 1 95.88 88 ASP A N 1
ATOM 696 C CA . ASP A 1 88 ? -1.772 4.445 -2.604 1 95.88 88 ASP A CA 1
ATOM 697 C C . ASP A 1 88 ? -2.379 5.289 -1.484 1 95.88 88 ASP A C 1
ATOM 699 O O . ASP A 1 88 ? -3.115 4.773 -0.642 1 95.88 88 ASP A O 1
ATOM 703 N N . MET A 1 89 ? -2.107 6.52 -1.52 1 96.62 89 MET A N 1
ATOM 704 C CA . MET A 1 89 ? -2.496 7.426 -0.442 1 96.62 89 MET A CA 1
ATOM 705 C C . MET A 1 89 ? -4.016 7.527 -0.339 1 96.62 89 MET A C 1
ATOM 707 O O . MET A 1 89 ? -4.57 7.461 0.758 1 96.62 89 MET A O 1
ATOM 711 N N . ARG A 1 90 ? -4.664 7.691 -1.44 1 94.94 90 ARG A N 1
ATOM 712 C CA . ARG A 1 90 ? -6.117 7.816 -1.447 1 94.94 90 ARG A CA 1
ATOM 713 C C . ARG A 1 90 ? -6.777 6.57 -0.863 1 94.94 90 ARG A C 1
ATOM 715 O O . ARG A 1 90 ? -7.707 6.676 -0.059 1 94.94 90 ARG A O 1
ATOM 722 N N . ILE A 1 91 ? -6.266 5.5 -1.211 1 93.88 91 ILE A N 1
ATOM 723 C CA . ILE A 1 91 ? -6.793 4.238 -0.699 1 93.88 91 ILE A CA 1
ATOM 724 C C . ILE A 1 91 ? -6.535 4.145 0.802 1 93.88 91 ILE A C 1
ATOM 726 O O . ILE A 1 91 ? -7.422 3.766 1.568 1 93.88 91 ILE A O 1
ATOM 730 N N . ALA A 1 92 ? -5.324 4.492 1.206 1 96.62 92 ALA A N 1
ATOM 731 C CA . ALA A 1 92 ? -4.969 4.441 2.623 1 96.62 92 ALA A CA 1
ATOM 732 C C . ALA A 1 92 ? -5.902 5.316 3.453 1 96.62 92 ALA A C 1
ATOM 734 O O . ALA A 1 92 ? -6.328 4.922 4.543 1 96.62 92 ALA A O 1
ATOM 735 N N . ILE A 1 93 ? -6.211 6.445 2.949 1 95.56 93 ILE A N 1
ATOM 736 C CA . ILE A 1 93 ? -7.078 7.375 3.662 1 95.56 93 ILE A CA 1
ATOM 737 C C . ILE A 1 93 ? -8.492 6.797 3.756 1 95.56 93 ILE A C 1
ATOM 739 O O . ILE A 1 93 ? -9.102 6.801 4.828 1 95.56 93 ILE A O 1
ATOM 743 N N . SER A 1 94 ? -8.93 6.285 2.656 1 92.5 94 SER A N 1
ATOM 744 C CA . SER A 1 94 ? -10.336 5.93 2.551 1 92.5 94 SER A CA 1
ATOM 745 C C . SER A 1 94 ? -10.609 4.547 3.143 1 92.5 94 SER A C 1
ATOM 747 O O . SER A 1 94 ? -11.695 4.285 3.648 1 92.5 94 SER A O 1
ATOM 749 N N . VAL A 1 95 ? -9.633 3.695 3.072 1 93.38 95 VAL A N 1
ATOM 750 C CA . VAL A 1 95 ? -9.875 2.301 3.432 1 93.38 95 VAL A CA 1
ATOM 751 C C . VAL A 1 95 ? -9.18 1.98 4.754 1 93.38 95 VAL A C 1
ATOM 753 O O . VAL A 1 95 ? -9.766 1.337 5.629 1 93.38 95 VAL A O 1
ATOM 756 N N . ASP A 1 96 ? -7.988 2.477 4.941 1 94.56 96 ASP A N 1
ATOM 757 C CA . ASP A 1 96 ? -7.176 2.061 6.078 1 94.56 96 ASP A CA 1
ATOM 758 C C . ASP A 1 96 ? -7.172 3.133 7.168 1 94.56 96 ASP A C 1
ATOM 760 O O . ASP A 1 96 ? -6.523 2.967 8.203 1 94.56 96 ASP A O 1
ATOM 764 N N . HIS A 1 97 ? -7.828 4.211 6.961 1 92.12 97 HIS A N 1
ATOM 765 C CA . HIS A 1 97 ? -7.84 5.289 7.949 1 92.12 97 HIS A CA 1
ATOM 766 C C . HIS A 1 97 ? -6.422 5.738 8.289 1 92.12 97 HIS A C 1
ATOM 768 O O . HIS A 1 97 ? -5.996 5.641 9.438 1 92.12 97 HIS A O 1
ATOM 774 N N . LEU A 1 98 ? -5.75 6.262 7.383 1 96.31 98 LEU A N 1
ATOM 775 C CA . LEU A 1 98 ? -4.363 6.703 7.492 1 96.31 98 LEU A CA 1
ATOM 776 C C . LEU A 1 98 ? -4.168 7.586 8.719 1 96.31 98 LEU A C 1
ATOM 778 O O . LEU A 1 98 ? -4.789 8.648 8.828 1 96.31 98 LEU A O 1
ATOM 782 N N . TYR A 1 99 ? -3.287 7.094 9.648 1 97 99 TYR A N 1
ATOM 783 C CA . TYR A 1 99 ? -3.102 7.855 10.875 1 97 99 TYR A CA 1
ATOM 784 C C . TYR A 1 99 ? -1.655 7.777 11.352 1 97 99 TYR A C 1
ATOM 786 O O . TYR A 1 99 ? -1.198 8.633 12.109 1 97 99 TYR A O 1
ATOM 794 N N . MET A 1 100 ? -0.896 6.723 10.969 1 98.69 100 MET A N 1
ATOM 795 C CA . MET A 1 100 ? 0.463 6.496 11.453 1 98.69 100 MET A CA 1
ATOM 796 C C . MET A 1 100 ? 1.402 6.172 10.297 1 98.69 100 MET A C 1
ATOM 798 O O . MET A 1 100 ? 1.093 5.324 9.461 1 98.69 100 MET A O 1
ATOM 802 N N . LEU A 1 101 ? 2.51 6.906 10.258 1 98.81 101 LEU A N 1
ATOM 803 C CA . LEU A 1 101 ? 3.549 6.668 9.266 1 98.81 101 LEU A CA 1
ATOM 804 C C . LEU A 1 101 ? 4.863 6.273 9.938 1 98.81 101 LEU A C 1
ATOM 806 O O . LEU A 1 101 ? 5.148 6.707 11.055 1 98.81 101 LEU A O 1
ATOM 810 N N . LEU A 1 102 ? 5.551 5.422 9.258 1 98.75 102 LEU A N 1
ATOM 811 C CA . LEU A 1 102 ? 6.934 5.098 9.594 1 98.75 102 LEU A CA 1
ATOM 812 C C . LEU A 1 102 ? 7.883 5.539 8.484 1 98.75 102 LEU A C 1
ATOM 814 O O . LEU A 1 102 ? 7.676 5.215 7.316 1 98.75 102 LEU A O 1
ATOM 818 N N . ILE A 1 103 ? 8.844 6.375 8.922 1 98.31 103 ILE A N 1
ATOM 819 C CA . ILE A 1 103 ? 9.82 6.93 7.992 1 98.31 103 ILE A CA 1
ATOM 820 C C . ILE A 1 103 ? 11.133 6.168 8.109 1 98.31 103 ILE A C 1
ATOM 822 O O . ILE A 1 103 ? 11.664 6.004 9.211 1 98.31 103 ILE A O 1
ATOM 826 N N . MET B 1 1 ? -52.219 45.156 -16.906 1 32.16 1 MET B N 1
ATOM 827 C CA . MET B 1 1 ? -51.188 44.375 -17.594 1 32.16 1 MET B CA 1
ATOM 828 C C . MET B 1 1 ? -50.125 43.906 -16.609 1 32.16 1 MET B C 1
ATOM 830 O O . MET B 1 1 ? -49.219 44.688 -16.281 1 32.16 1 MET B O 1
ATOM 834 N N . ASN B 1 2 ? -50.594 43.25 -15.438 1 39.66 2 ASN B N 1
ATOM 835 C CA . ASN B 1 2 ? -50 42.75 -14.203 1 39.66 2 ASN B CA 1
ATOM 836 C C . ASN B 1 2 ? -48.938 41.688 -14.484 1 39.66 2 ASN B C 1
ATOM 838 O O . ASN B 1 2 ? -49.188 40.75 -15.258 1 39.66 2 ASN B O 1
ATOM 842 N N . GLU B 1 3 ? -47.625 42.031 -14.312 1 36.69 3 GLU B N 1
ATOM 843 C CA . GLU B 1 3 ? -46.281 41.469 -14.328 1 36.69 3 GLU B CA 1
ATOM 844 C C . GLU B 1 3 ? -46.219 40.219 -13.43 1 36.69 3 GLU B C 1
ATOM 846 O O . GLU B 1 3 ? -46.406 40.312 -12.211 1 36.69 3 GLU B O 1
ATOM 851 N N . GLU B 1 4 ? -46.844 39.125 -13.797 1 36.19 4 GLU B N 1
ATOM 852 C CA . GLU B 1 4 ? -46.75 37.812 -13.188 1 36.19 4 GLU B CA 1
ATOM 853 C C . GLU B 1 4 ? -45.312 37.406 -12.93 1 36.19 4 GLU B C 1
ATOM 855 O O . GLU B 1 4 ? -44.5 37.344 -13.859 1 36.19 4 GLU B O 1
ATOM 860 N N . GLU B 1 5 ? -44.781 37.844 -11.75 1 35.56 5 GLU B N 1
ATOM 861 C CA . GLU B 1 5 ? -43.5 37.5 -11.125 1 35.56 5 GLU B CA 1
ATOM 862 C C . GLU B 1 5 ? -43.312 36 -11.023 1 35.56 5 GLU B C 1
ATOM 864 O O . GLU B 1 5 ? -44 35.312 -10.266 1 35.56 5 GLU B O 1
ATOM 869 N N . GLU B 1 6 ? -43.25 35.281 -12.18 1 38.19 6 GLU B N 1
ATOM 870 C CA . GLU B 1 6 ? -42.938 33.875 -12.156 1 38.19 6 GLU B CA 1
ATOM 871 C C . GLU B 1 6 ? -41.719 33.562 -11.289 1 38.19 6 GLU B C 1
ATOM 873 O O . GLU B 1 6 ? -40.625 34.125 -11.531 1 38.19 6 GLU B O 1
ATOM 878 N N . ASP B 1 7 ? -41.938 33.344 -9.938 1 41.25 7 ASP B N 1
ATOM 879 C CA . ASP B 1 7 ? -41.031 32.844 -8.914 1 41.25 7 ASP B CA 1
ATOM 880 C C . ASP B 1 7 ? -40.312 31.594 -9.406 1 41.25 7 ASP B C 1
ATOM 882 O O . ASP B 1 7 ? -40.938 30.578 -9.719 1 41.25 7 ASP B O 1
ATOM 886 N N . ARG B 1 8 ? -39.344 31.75 -10.305 1 33.09 8 ARG B N 1
ATOM 887 C CA . ARG B 1 8 ? -38.375 30.719 -10.68 1 33.09 8 ARG B CA 1
ATOM 888 C C . ARG B 1 8 ? -37.719 30.094 -9.445 1 33.09 8 ARG B C 1
ATOM 890 O O . ARG B 1 8 ? -36.875 30.703 -8.812 1 33.09 8 ARG B O 1
ATOM 897 N N . GLY B 1 9 ? -38.5 29.734 -8.406 1 36.72 9 GLY B N 1
ATOM 898 C CA . GLY B 1 9 ? -37.812 29.016 -7.332 1 36.72 9 GLY B CA 1
ATOM 899 C C . GLY B 1 9 ? -36.938 27.891 -7.828 1 36.72 9 GLY B C 1
ATOM 900 O O . GLY B 1 9 ? -37.438 26.891 -8.352 1 36.72 9 GLY B O 1
ATOM 901 N N . GLY B 1 10 ? -35.844 28.234 -8.516 1 37.62 10 GLY B N 1
ATOM 902 C CA . GLY B 1 10 ? -34.781 27.297 -8.891 1 37.62 10 GLY B CA 1
ATOM 903 C C . GLY B 1 10 ? -34.438 26.344 -7.773 1 37.62 10 GLY B C 1
ATOM 904 O O . GLY B 1 10 ? -34.188 26.766 -6.637 1 37.62 10 GLY B O 1
ATOM 905 N N . ALA B 1 11 ? -35.156 25.172 -7.602 1 39.47 11 ALA B N 1
ATOM 906 C CA . ALA B 1 11 ? -34.75 24.047 -6.77 1 39.47 11 ALA B CA 1
ATOM 907 C C . ALA B 1 11 ? -33.25 23.781 -6.891 1 39.47 11 ALA B C 1
ATOM 909 O O . ALA B 1 11 ? -32.719 23.719 -7.996 1 39.47 11 ALA B O 1
ATOM 910 N N . ILE B 1 12 ? -32.438 24.312 -5.918 1 36.69 12 ILE B N 1
ATOM 911 C CA . ILE B 1 12 ? -31.047 23.984 -5.625 1 36.69 12 ILE B CA 1
ATOM 912 C C . ILE B 1 12 ? -30.875 22.469 -5.598 1 36.69 12 ILE B C 1
ATOM 914 O O . ILE B 1 12 ? -31.547 21.766 -4.836 1 36.69 12 ILE B O 1
ATOM 918 N N . GLN B 1 13 ? -30.766 21.719 -6.723 1 36.88 13 GLN B N 1
ATOM 919 C CA . GLN B 1 13 ? -30.281 20.344 -6.859 1 36.88 13 GLN B CA 1
ATOM 920 C C . GLN B 1 13 ? -29.062 20.094 -5.98 1 36.88 13 GLN B C 1
ATOM 922 O O . GLN B 1 13 ? -27.984 20.625 -6.246 1 36.88 13 GLN B O 1
ATOM 927 N N . ASP B 1 14 ? -29.188 20.172 -4.691 1 33.41 14 ASP B N 1
ATOM 928 C CA . ASP B 1 14 ? -28.188 19.688 -3.758 1 33.41 14 ASP B CA 1
ATOM 929 C C . ASP B 1 14 ? -27.688 18.297 -4.164 1 33.41 14 ASP B C 1
ATOM 931 O O . ASP B 1 14 ? -28.062 17.297 -3.551 1 33.41 14 ASP B O 1
ATOM 935 N N . SER B 1 15 ? -27.781 17.922 -5.422 1 41.75 15 SER B N 1
ATOM 936 C CA . SER B 1 15 ? -27.25 16.594 -5.695 1 41.75 15 SER B CA 1
ATOM 937 C C . SER B 1 15 ? -25.797 16.469 -5.219 1 41.75 15 SER B C 1
ATOM 939 O O . SER B 1 15 ? -25.031 15.688 -5.77 1 41.75 15 SER B O 1
ATOM 941 N N . MET B 1 16 ? -25.25 17.5 -4.594 1 28.89 16 MET B N 1
ATOM 942 C CA . MET B 1 16 ? -23.797 17.562 -4.562 1 28.89 16 MET B CA 1
ATOM 943 C C . MET B 1 16 ? -23.203 16.234 -4.121 1 28.89 16 MET B C 1
ATOM 945 O O . MET B 1 16 ? -23.938 15.352 -3.654 1 28.89 16 MET B O 1
ATOM 949 N N . ALA B 1 17 ? -21.891 16.219 -3.383 1 31.95 17 ALA B N 1
ATOM 950 C CA . ALA B 1 17 ? -20.609 15.531 -3.168 1 31.95 17 ALA B CA 1
ATOM 951 C C . ALA B 1 17 ? -20.797 14.305 -2.271 1 31.95 17 ALA B C 1
ATOM 953 O O . ALA B 1 17 ? -20.891 14.43 -1.05 1 31.95 17 ALA B O 1
ATOM 954 N N . LYS B 1 18 ? -21.75 13.484 -2.436 1 34.84 18 LYS B N 1
ATOM 955 C CA . LYS B 1 18 ? -21.641 12.258 -1.654 1 34.84 18 LYS B CA 1
ATOM 956 C C . LYS B 1 18 ? -20.203 11.766 -1.598 1 34.84 18 LYS B C 1
ATOM 958 O O . LYS B 1 18 ? -19.562 11.594 -2.635 1 34.84 18 LYS B O 1
ATOM 963 N N . SER B 1 19 ? -19.422 11.953 -0.592 1 38.25 19 SER B N 1
ATOM 964 C CA . SER B 1 19 ? -18.109 11.453 -0.187 1 38.25 19 SER B CA 1
ATOM 965 C C . SER B 1 19 ? -17.922 10.008 -0.616 1 38.25 19 SER B C 1
ATOM 967 O O . SER B 1 19 ? -18.734 9.141 -0.286 1 38.25 19 SER B O 1
ATOM 969 N N . LYS B 1 20 ? -17.703 9.703 -1.874 1 36.53 20 LYS B N 1
ATOM 970 C CA . LYS B 1 20 ? -17.344 8.359 -2.32 1 36.53 20 LYS B CA 1
ATOM 971 C C . LYS B 1 20 ? -16.516 7.637 -1.266 1 36.53 20 LYS B C 1
ATOM 973 O O . LYS B 1 20 ? -15.328 7.926 -1.098 1 36.53 20 LYS B O 1
ATOM 978 N N . GLU B 1 21 ? -17.016 7.477 -0.171 1 43.56 21 GLU B N 1
ATOM 979 C CA . GLU B 1 21 ? -16.391 6.492 0.703 1 43.56 21 GLU B CA 1
ATOM 980 C C . GLU B 1 21 ? -15.961 5.254 -0.079 1 43.56 21 GLU B C 1
ATOM 982 O O . GLU B 1 21 ? -16.75 4.691 -0.841 1 43.56 21 GLU B O 1
ATOM 987 N N . THR B 1 22 ? -14.836 5.215 -0.713 1 48.81 22 THR B N 1
ATOM 988 C CA . THR B 1 22 ? -14.344 4.027 -1.404 1 48.81 22 THR B CA 1
ATOM 989 C C . THR B 1 22 ? -14.672 2.764 -0.613 1 48.81 22 THR B C 1
ATOM 991 O O . THR B 1 22 ? -14.055 2.496 0.421 1 48.81 22 THR B O 1
ATOM 994 N N . TYR B 1 23 ? -15.922 2.535 -0.462 1 55.41 23 TYR B N 1
ATOM 995 C CA . TYR B 1 23 ? -16.328 1.236 0.062 1 55.41 23 TYR B CA 1
ATOM 996 C C . TYR B 1 23 ? -15.852 0.107 -0.84 1 55.41 23 TYR B C 1
ATOM 998 O O . TYR B 1 23 ? -15.977 0.186 -2.064 1 55.41 23 TYR B O 1
ATOM 1006 N N . LEU B 1 24 ? -14.82 -0.484 -0.345 1 64.75 24 LEU B N 1
ATOM 1007 C CA . LEU B 1 24 ? -14.461 -1.677 -1.105 1 64.75 24 LEU B CA 1
ATOM 1008 C C . LEU B 1 24 ? -15.664 -2.604 -1.259 1 64.75 24 LEU B C 1
ATOM 1010 O O . LEU B 1 24 ? -16.375 -2.861 -0.289 1 64.75 24 LEU B O 1
ATOM 1014 N N . ASP B 1 25 ? -16.125 -2.707 -2.426 1 73.38 25 ASP B N 1
ATOM 1015 C CA . ASP B 1 25 ? -17.219 -3.605 -2.812 1 73.38 25 ASP B CA 1
ATOM 1016 C C . ASP B 1 25 ? -16.844 -5.059 -2.527 1 73.38 25 ASP B C 1
ATOM 1018 O O . ASP B 1 25 ? -15.672 -5.402 -2.424 1 73.38 25 ASP B O 1
ATOM 1022 N N . GLU B 1 26 ? -17.797 -5.891 -2.141 1 77.12 26 GLU B N 1
ATOM 1023 C CA . GLU B 1 26 ? -17.625 -7.316 -1.896 1 77.12 26 GLU B CA 1
ATOM 1024 C C . GLU B 1 26 ? -16.938 -8 -3.074 1 77.12 26 GLU B C 1
ATOM 1026 O O . GLU B 1 26 ? -16.406 -9.102 -2.936 1 77.12 26 GLU B O 1
ATOM 1031 N N . ASN B 1 27 ? -16.719 -7.336 -4.047 1 89.5 27 ASN B N 1
ATOM 1032 C CA . ASN B 1 27 ? -16.109 -7.891 -5.25 1 89.5 27 ASN B CA 1
ATOM 1033 C C . ASN B 1 27 ? -14.703 -7.359 -5.457 1 89.5 27 ASN B C 1
ATOM 1035 O O . ASN B 1 27 ? -14.203 -7.316 -6.586 1 89.5 27 ASN B O 1
ATOM 1039 N N . THR B 1 28 ? -14.156 -6.938 -4.371 1 94.19 28 THR B N 1
ATOM 1040 C CA . THR B 1 28 ? -12.805 -6.402 -4.453 1 94.19 28 THR B CA 1
ATOM 1041 C C . THR B 1 28 ? -11.797 -7.391 -3.865 1 94.19 28 THR B C 1
ATOM 1043 O O . THR B 1 28 ? -12 -7.914 -2.77 1 94.19 28 THR B O 1
ATOM 1046 N N . LEU B 1 29 ? -10.828 -7.719 -4.648 1 94.81 29 LEU B N 1
ATOM 1047 C CA . LEU B 1 29 ? -9.703 -8.539 -4.219 1 94.81 29 LEU B CA 1
ATOM 1048 C C . LEU B 1 29 ? -8.617 -7.68 -3.578 1 94.81 29 LEU B C 1
ATOM 1050 O O . LEU B 1 29 ? -8.023 -6.824 -4.242 1 94.81 29 LEU B O 1
ATOM 1054 N N . THR B 1 30 ? -8.453 -7.816 -2.258 1 96.31 30 THR B N 1
ATOM 1055 C CA . THR B 1 30 ? -7.383 -7.125 -1.552 1 96.31 30 THR B CA 1
ATOM 1056 C C . THR B 1 30 ? -6.16 -8.023 -1.405 1 96.31 30 THR B C 1
ATOM 1058 O O . THR B 1 30 ? -6.246 -9.109 -0.826 1 96.31 30 THR B O 1
ATOM 1061 N N . ILE B 1 31 ? -5.027 -7.547 -1.873 1 98.25 31 ILE B N 1
ATOM 1062 C CA . ILE B 1 31 ? -3.826 -8.375 -1.888 1 98.25 31 ILE B CA 1
ATOM 1063 C C . ILE B 1 31 ? -2.682 -7.629 -1.203 1 98.25 31 ILE B C 1
ATOM 1065 O O . ILE B 1 31 ? -2.498 -6.426 -1.417 1 98.25 31 ILE B O 1
ATOM 1069 N N . LYS B 1 32 ? -1.942 -8.297 -0.414 1 98.75 32 LYS B N 1
ATOM 1070 C CA . LYS B 1 32 ? -0.65 -7.852 0.102 1 98.75 32 LYS B CA 1
ATOM 1071 C C . LYS B 1 32 ? 0.495 -8.625 -0.543 1 98.75 32 LYS B C 1
ATOM 1073 O O . LYS B 1 32 ? 0.424 -9.844 -0.684 1 98.75 32 LYS B O 1
ATOM 1078 N N . ALA B 1 33 ? 1.442 -7.977 -0.986 1 98.88 33 ALA B N 1
ATOM 1079 C CA . ALA B 1 33 ? 2.625 -8.586 -1.59 1 98.88 33 ALA B CA 1
ATOM 1080 C C . ALA B 1 33 ? 3.895 -8.172 -0.85 1 98.88 33 ALA B C 1
ATOM 1082 O O . ALA B 1 33 ? 4.078 -7 -0.532 1 98.88 33 ALA B O 1
ATOM 1083 N N . VAL B 1 34 ? 4.727 -9.086 -0.599 1 98.81 34 VAL B N 1
ATOM 1084 C CA . VAL B 1 34 ? 5.973 -8.836 0.114 1 98.81 34 VAL B CA 1
ATOM 1085 C C . VAL B 1 34 ? 7.16 -9.055 -0.823 1 98.81 34 VAL B C 1
ATOM 1087 O O . VAL B 1 34 ? 7.223 -10.07 -1.521 1 98.81 34 VAL B O 1
ATOM 1090 N N . TYR B 1 35 ? 8.102 -8.148 -0.843 1 98.62 35 TYR B N 1
ATOM 1091 C CA . TYR B 1 35 ? 9.383 -8.234 -1.528 1 98.62 35 TYR B CA 1
ATOM 1092 C C . TYR B 1 35 ? 10.508 -7.68 -0.659 1 98.62 35 TYR B C 1
ATOM 1094 O O . TYR B 1 35 ? 10.484 -6.504 -0.287 1 98.62 35 TYR B O 1
ATOM 1102 N N . ALA B 1 36 ? 11.398 -8.578 -0.336 1 96.69 36 ALA B N 1
ATOM 1103 C CA . ALA B 1 36 ? 12.477 -8.188 0.562 1 96.69 36 ALA B CA 1
ATOM 1104 C C . ALA B 1 36 ? 11.93 -7.66 1.885 1 96.69 36 ALA B C 1
ATOM 1106 O O . ALA B 1 36 ? 11.258 -8.383 2.619 1 96.69 36 ALA B O 1
ATOM 1107 N N . ASP B 1 37 ? 12.047 -6.367 2.18 1 96.25 37 ASP B N 1
ATOM 1108 C CA . ASP B 1 37 ? 11.641 -5.82 3.471 1 96.25 37 ASP B CA 1
ATOM 1109 C C . ASP B 1 37 ? 10.406 -4.93 3.324 1 96.25 37 ASP B C 1
ATOM 1111 O O . ASP B 1 37 ? 9.977 -4.297 4.289 1 96.25 37 ASP B O 1
ATOM 1115 N N . ASP B 1 38 ? 9.836 -5.023 2.131 1 98.12 38 ASP B N 1
ATOM 1116 C CA . ASP B 1 38 ? 8.734 -4.102 1.882 1 98.12 38 ASP B CA 1
ATOM 1117 C C . ASP B 1 38 ? 7.449 -4.859 1.568 1 98.12 38 ASP B C 1
ATOM 1119 O O . ASP B 1 38 ? 7.488 -5.984 1.064 1 98.12 38 ASP B O 1
ATOM 1123 N N . MET B 1 39 ? 6.375 -4.262 1.933 1 98.81 39 MET B N 1
ATOM 1124 C CA . MET B 1 39 ? 5.047 -4.793 1.637 1 98.81 39 MET B CA 1
ATOM 1125 C C . MET B 1 39 ? 4.188 -3.748 0.939 1 98.81 39 MET B C 1
ATOM 1127 O O . MET B 1 39 ? 4.18 -2.58 1.332 1 98.81 39 MET B O 1
ATOM 1131 N N . ILE B 1 40 ? 3.551 -4.133 -0.123 1 98.81 40 ILE B N 1
ATOM 1132 C CA . ILE B 1 40 ? 2.559 -3.275 -0.761 1 98.81 40 ILE B CA 1
ATOM 1133 C C . ILE B 1 40 ? 1.173 -3.904 -0.632 1 98.81 40 ILE B C 1
ATOM 1135 O O . ILE B 1 40 ? 1.05 -5.109 -0.398 1 98.81 40 ILE B O 1
ATOM 1139 N N . LYS B 1 41 ? 0.194 -3.086 -0.74 1 98.44 41 LYS B N 1
ATOM 1140 C CA . LYS B 1 41 ? -1.211 -3.475 -0.664 1 98.44 41 LYS B CA 1
ATOM 1141 C C . LYS B 1 41 ? -2.014 -2.863 -1.809 1 98.44 41 LYS B C 1
ATOM 1143 O O . LYS B 1 41 ? -1.895 -1.668 -2.088 1 98.44 41 LYS B O 1
ATOM 1148 N N . PHE B 1 42 ? -2.762 -3.701 -2.512 1 97.62 42 PHE B N 1
ATOM 1149 C CA . PHE B 1 42 ? -3.545 -3.172 -3.623 1 97.62 42 PHE B CA 1
ATOM 1150 C C . PHE B 1 42 ? -4.875 -3.904 -3.744 1 97.62 42 PHE B C 1
ATOM 1152 O O . PHE B 1 42 ? -5.062 -4.965 -3.146 1 97.62 42 PHE B O 1
ATOM 1159 N N . HIS B 1 43 ? -5.727 -3.27 -4.453 1 96 43 HIS B N 1
ATOM 1160 C CA . HIS B 1 43 ? -7.113 -3.695 -4.621 1 96 43 HIS B CA 1
ATOM 1161 C C . HIS B 1 43 ? -7.477 -3.824 -6.098 1 96 43 HIS B C 1
ATOM 1163 O O . HIS B 1 43 ? -7.172 -2.936 -6.895 1 96 43 HIS B O 1
ATOM 1169 N N . LEU B 1 44 ? -8.055 -4.965 -6.398 1 96 44 LEU B N 1
ATOM 1170 C CA . LEU B 1 44 ? -8.484 -5.223 -7.77 1 96 44 LEU B CA 1
ATOM 1171 C C . LEU B 1 44 ? -9.906 -5.77 -7.801 1 96 44 LEU B C 1
ATOM 1173 O O . LEU B 1 44 ? -10.305 -6.547 -6.926 1 96 44 LEU B O 1
ATOM 1177 N N . PRO B 1 45 ? -10.602 -5.41 -8.836 1 94.88 45 PRO B N 1
ATOM 1178 C CA . PRO B 1 45 ? -11.906 -6.062 -8.977 1 94.88 45 PRO B CA 1
ATOM 1179 C C . PRO B 1 45 ? -11.789 -7.547 -9.32 1 94.88 45 PRO B C 1
ATOM 1181 O O . PRO B 1 45 ? -11.023 -7.918 -10.211 1 94.88 45 PRO B O 1
ATOM 1184 N N . ILE B 1 46 ? -12.531 -8.336 -8.688 1 92.12 46 ILE B N 1
ATOM 1185 C CA . ILE B 1 46 ? -12.445 -9.773 -8.875 1 92.12 46 ILE B CA 1
ATOM 1186 C C . ILE B 1 46 ? -12.875 -10.141 -10.289 1 92.12 46 ILE B C 1
ATOM 1188 O O . ILE B 1 46 ? -12.242 -10.977 -10.945 1 92.12 46 ILE B O 1
ATOM 1192 N N . SER B 1 47 ? -13.867 -9.555 -10.75 1 91.12 47 SER B N 1
ATOM 1193 C CA . SER B 1 47 ? -14.492 -9.93 -12.016 1 91.12 47 SER B CA 1
ATOM 1194 C C . SER B 1 47 ? -13.57 -9.641 -13.195 1 91.12 47 SER B C 1
ATOM 1196 O O . SER B 1 47 ? -13.57 -10.375 -14.188 1 91.12 47 SER B O 1
ATOM 1198 N N . SER B 1 48 ? -12.688 -8.656 -13.039 1 93.19 48 SER B N 1
ATOM 1199 C CA . SER B 1 48 ? -11.914 -8.242 -14.203 1 93.19 48 SER B CA 1
ATOM 1200 C C . SER B 1 48 ? -10.422 -8.391 -13.953 1 93.19 48 SER B C 1
ATOM 1202 O O . SER B 1 48 ? -9.602 -8.008 -14.789 1 93.19 48 SER B O 1
ATOM 1204 N N . THR B 1 49 ? -10.156 -8.984 -12.883 1 95.38 49 THR B N 1
ATOM 1205 C CA . THR B 1 49 ? -8.742 -9.133 -12.57 1 95.38 49 THR B CA 1
ATOM 1206 C C . THR B 1 49 ? -8.086 -10.164 -13.484 1 95.38 49 THR B C 1
ATOM 1208 O O . THR B 1 49 ? -8.695 -11.18 -13.82 1 95.38 49 THR B O 1
ATOM 1211 N N . THR B 1 50 ? -6.871 -9.906 -13.898 1 97.19 50 THR B N 1
ATOM 1212 C CA . THR B 1 50 ? -6.039 -10.82 -14.664 1 97.19 50 THR B CA 1
ATOM 1213 C C . THR B 1 50 ? -4.676 -11 -14.008 1 97.19 50 THR B C 1
ATOM 1215 O O . THR B 1 50 ? -4.301 -10.219 -13.125 1 97.19 50 THR B O 1
ATOM 1218 N N . PHE B 1 51 ? -4.055 -12.047 -14.477 1 97.88 51 PHE B N 1
ATOM 1219 C CA . PHE B 1 51 ? -2.684 -12.25 -14.023 1 97.88 51 PHE B CA 1
ATOM 1220 C C . PHE B 1 51 ? -1.814 -11.039 -14.367 1 97.88 51 PHE B C 1
ATOM 1222 O O . PHE B 1 51 ? -1.001 -10.609 -13.547 1 97.88 51 PHE B O 1
ATOM 1229 N N . GLY B 1 52 ? -1.986 -10.484 -15.492 1 97.69 52 GLY B N 1
ATOM 1230 C CA . GLY B 1 52 ? -1.249 -9.305 -15.922 1 97.69 52 GLY B CA 1
ATOM 1231 C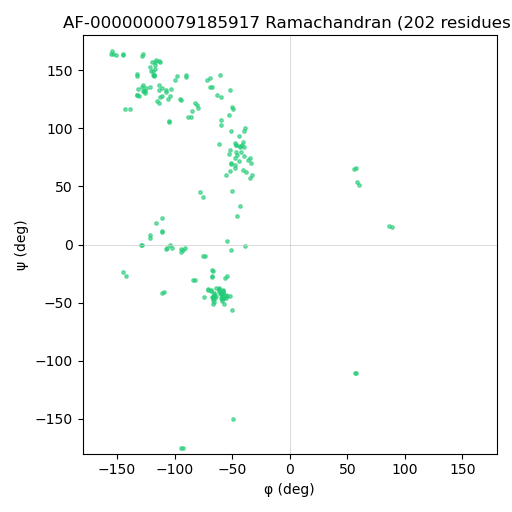 C . GLY B 1 52 ? -1.485 -8.094 -15.031 1 97.69 52 GLY B C 1
ATOM 1232 O O . GLY B 1 52 ? -0.57 -7.305 -14.797 1 97.69 52 GLY B O 1
ATOM 1233 N N . ALA B 1 53 ? -2.719 -7.938 -14.555 1 97.56 53 ALA B N 1
ATOM 1234 C CA . ALA B 1 53 ? -3.035 -6.828 -13.664 1 97.56 53 ALA B CA 1
ATOM 1235 C C . ALA B 1 53 ? -2.264 -6.945 -12.352 1 97.56 53 ALA B C 1
ATOM 1237 O O . ALA B 1 53 ? -1.809 -5.941 -11.797 1 97.56 53 ALA B O 1
ATOM 1238 N N . ILE B 1 54 ? -2.117 -8.164 -11.875 1 98.19 54 ILE B N 1
ATOM 1239 C CA . ILE B 1 54 ? -1.361 -8.406 -10.648 1 98.19 54 ILE B CA 1
ATOM 1240 C C . ILE B 1 54 ? 0.113 -8.078 -10.875 1 98.19 54 ILE B C 1
ATOM 1242 O O . ILE B 1 54 ? 0.736 -7.387 -10.07 1 98.19 54 ILE B O 1
ATOM 1246 N N . GLU B 1 55 ? 0.603 -8.547 -11.945 1 98.25 55 GLU B N 1
ATOM 1247 C CA . GLU B 1 55 ? 1.992 -8.25 -12.281 1 98.25 55 GLU B CA 1
ATOM 1248 C C . GLU B 1 55 ? 2.227 -6.742 -12.367 1 98.25 55 GLU B C 1
ATOM 1250 O O . GLU B 1 55 ? 3.262 -6.242 -11.922 1 98.25 55 GLU B O 1
ATOM 1255 N N . LYS B 1 56 ? 1.305 -6.066 -12.977 1 97.69 56 LYS B N 1
ATOM 1256 C CA . LYS B 1 56 ? 1.415 -4.617 -13.109 1 97.69 56 LYS B CA 1
ATOM 1257 C C . LYS B 1 56 ? 1.51 -3.945 -11.742 1 97.69 56 LYS B C 1
ATOM 1259 O O . LYS B 1 56 ? 2.346 -3.062 -11.539 1 97.69 56 LYS B O 1
ATOM 1264 N N . GLU B 1 57 ? 0.616 -4.352 -10.789 1 97.62 57 GLU B N 1
ATOM 1265 C CA . GLU B 1 57 ? 0.649 -3.795 -9.438 1 97.62 57 GLU B CA 1
ATOM 1266 C C . GLU B 1 57 ? 1.997 -4.051 -8.773 1 97.62 57 GLU B C 1
ATOM 1268 O O . GLU B 1 57 ? 2.561 -3.158 -8.133 1 97.62 57 GLU B O 1
ATOM 1273 N N . ILE B 1 58 ? 2.514 -5.227 -8.922 1 98.31 58 ILE B N 1
ATOM 1274 C CA . ILE B 1 58 ? 3.781 -5.613 -8.312 1 98.31 58 ILE B CA 1
ATOM 1275 C C . ILE B 1 58 ? 4.918 -4.797 -8.93 1 98.31 58 ILE B C 1
ATOM 1277 O O . ILE B 1 58 ? 5.742 -4.23 -8.211 1 98.31 58 ILE B O 1
ATOM 1281 N N . SER B 1 59 ? 4.934 -4.777 -10.203 1 98.25 59 SER B N 1
ATOM 1282 C CA . SER B 1 59 ? 5.996 -4.078 -10.922 1 98.25 59 SER B CA 1
ATOM 1283 C C . SER B 1 59 ? 6.02 -2.598 -10.562 1 98.25 59 SER B C 1
ATOM 1285 O O . SER B 1 59 ? 7.086 -2.031 -10.305 1 98.25 59 SER B O 1
ATOM 1287 N N . GLU B 1 60 ? 4.867 -1.961 -10.547 1 97.5 60 GLU B N 1
ATOM 1288 C CA . GLU B 1 60 ? 4.785 -0.541 -10.219 1 97.5 60 GLU B CA 1
ATOM 1289 C C . GLU B 1 60 ? 5.121 -0.292 -8.75 1 97.5 60 GLU B C 1
ATOM 1291 O O . GLU B 1 60 ? 5.832 0.659 -8.422 1 97.5 60 GLU B O 1
ATOM 1296 N N . GLY B 1 61 ? 4.66 -1.161 -7.922 1 97.56 61 GLY B N 1
ATOM 1297 C CA . GLY B 1 61 ? 4.832 -0.966 -6.488 1 97.56 61 GLY B CA 1
ATOM 1298 C C . GLY B 1 61 ? 6.266 -1.146 -6.031 1 97.56 61 GLY B C 1
ATOM 1299 O O . GLY B 1 61 ? 6.746 -0.408 -5.168 1 97.56 61 GLY B O 1
ATOM 1300 N N . PHE B 1 62 ? 6.941 -2.068 -6.586 1 97.62 62 PHE B N 1
ATOM 1301 C CA . PHE B 1 62 ? 8.297 -2.379 -6.148 1 97.62 62 PHE B CA 1
ATOM 1302 C C . PHE B 1 62 ? 9.32 -1.897 -7.172 1 97.62 62 PHE B C 1
ATOM 1304 O O . PHE B 1 62 ? 10.531 -2.031 -6.961 1 97.62 62 PHE B O 1
ATOM 1311 N N . LYS B 1 63 ? 8.812 -1.368 -8.297 1 96.5 63 LYS B N 1
ATOM 1312 C CA . LYS B 1 63 ? 9.672 -0.897 -9.383 1 96.5 63 LYS B CA 1
ATOM 1313 C C . LYS B 1 63 ? 10.562 -2.021 -9.906 1 96.5 63 LYS B C 1
ATOM 1315 O O . LYS B 1 63 ? 11.781 -1.866 -9.992 1 96.5 63 LYS B O 1
ATOM 1320 N N . LEU B 1 64 ? 9.836 -3.178 -10.281 1 97.94 64 LEU B N 1
ATOM 1321 C CA . LEU B 1 64 ? 10.508 -4.352 -10.828 1 97.94 64 LEU B CA 1
ATOM 1322 C C . LEU B 1 64 ? 10 -4.664 -12.234 1 97.94 64 LEU B C 1
ATOM 1324 O O . LEU B 1 64 ? 8.859 -4.34 -12.57 1 97.94 64 LEU B O 1
ATOM 1328 N N . ASN B 1 65 ? 10.836 -5.34 -12.93 1 97.94 65 ASN B N 1
ATOM 1329 C CA . ASN B 1 65 ? 10.367 -5.941 -14.18 1 97.94 65 ASN B CA 1
ATOM 1330 C C . ASN B 1 65 ? 9.828 -7.348 -13.953 1 97.94 65 ASN B C 1
ATOM 1332 O O . ASN B 1 65 ? 10.352 -8.094 -13.125 1 97.94 65 ASN B O 1
ATOM 1336 N N . PRO B 1 66 ? 8.789 -7.719 -14.727 1 96.31 66 PRO B N 1
ATOM 1337 C CA . PRO B 1 66 ? 8.203 -9.047 -14.555 1 96.31 66 PRO B CA 1
ATOM 1338 C C . PRO B 1 66 ? 9.234 -10.172 -14.703 1 96.31 66 PRO B C 1
ATOM 1340 O O . PRO B 1 66 ? 9.078 -11.242 -14.109 1 96.31 66 PRO B O 1
ATOM 1343 N N . SER B 1 67 ? 10.242 -9.93 -15.469 1 96.69 67 SER B N 1
ATOM 1344 C CA . SER B 1 67 ? 11.266 -10.938 -15.695 1 96.69 67 SER B CA 1
ATOM 1345 C C . SER B 1 67 ? 12.164 -11.102 -14.484 1 96.69 67 SER B C 1
ATOM 1347 O O . SER B 1 67 ? 12.93 -12.07 -14.391 1 96.69 67 SER B O 1
ATOM 1349 N N . ASP B 1 68 ? 12.094 -10.234 -13.469 1 96.94 68 ASP B N 1
ATOM 1350 C CA . ASP B 1 68 ? 13.039 -10.188 -12.359 1 96.94 68 ASP B CA 1
ATOM 1351 C C . ASP B 1 68 ? 12.531 -11 -11.172 1 96.94 68 ASP B C 1
ATOM 1353 O O . ASP B 1 68 ? 13.234 -11.148 -10.172 1 96.94 68 ASP B O 1
ATOM 1357 N N . TYR B 1 69 ? 11.359 -11.508 -11.328 1 98.06 69 TYR B N 1
ATOM 1358 C CA . TYR B 1 69 ? 10.797 -12.133 -10.133 1 98.06 69 TYR B CA 1
ATOM 1359 C C . TYR B 1 69 ? 9.789 -13.219 -10.508 1 98.06 69 TYR B C 1
ATOM 1361 O O . TYR B 1 69 ? 9.344 -13.289 -11.656 1 98.06 69 TYR B O 1
ATOM 1369 N N . LYS B 1 70 ? 9.531 -14.008 -9.484 1 98.44 70 LYS B N 1
ATOM 1370 C CA . LYS B 1 70 ? 8.398 -14.93 -9.5 1 98.44 70 LYS B CA 1
ATOM 1371 C C . LYS B 1 70 ? 7.383 -14.57 -8.414 1 98.44 70 LYS B C 1
ATOM 1373 O O . LYS B 1 70 ? 7.727 -13.906 -7.43 1 98.44 70 LYS B O 1
ATOM 1378 N N . ILE B 1 71 ? 6.191 -15.039 -8.633 1 98.81 71 ILE B N 1
ATOM 1379 C CA . ILE B 1 71 ? 5.129 -14.773 -7.668 1 98.81 71 ILE B CA 1
ATOM 1380 C C . ILE B 1 71 ? 4.711 -16.078 -6.996 1 98.81 71 ILE B C 1
ATOM 1382 O O . ILE B 1 71 ? 4.395 -17.062 -7.676 1 98.81 71 ILE B O 1
ATOM 1386 N N . LYS B 1 72 ? 4.73 -16.062 -5.688 1 98.81 72 LYS B N 1
ATOM 1387 C CA . LYS B 1 72 ? 4.137 -17.156 -4.918 1 98.81 72 LYS B CA 1
ATOM 1388 C C . LYS B 1 72 ? 2.98 -16.656 -4.059 1 98.81 72 LYS B C 1
ATOM 1390 O O . LYS B 1 72 ? 3 -15.523 -3.58 1 98.81 72 LYS B O 1
ATOM 1395 N N . TYR B 1 73 ? 1.966 -17.453 -3.895 1 98.81 73 TYR B N 1
ATOM 1396 C CA . TYR B 1 73 ? 0.867 -17.078 -3.008 1 98.81 73 TYR B CA 1
ATOM 1397 C C . TYR B 1 73 ? 0.764 -18.062 -1.838 1 98.81 73 TYR B C 1
ATOM 1399 O O . TYR B 1 73 ? 1.108 -19.234 -1.966 1 98.81 73 TYR B O 1
ATOM 1407 N N . LEU B 1 74 ? 0.28 -17.594 -0.709 1 98.44 74 LEU B N 1
ATOM 1408 C CA . LEU B 1 74 ? 0.028 -18.391 0.486 1 98.44 74 LEU B CA 1
ATOM 1409 C C . LEU B 1 74 ? -1.307 -19.109 0.38 1 98.44 74 LEU B C 1
ATOM 1411 O O . LEU B 1 74 ? -2.363 -18.484 0.318 1 98.44 74 LEU B O 1
ATOM 1415 N N . ASP B 1 75 ? -1.277 -20.422 0.471 1 97.56 75 ASP B N 1
ATOM 1416 C CA . ASP B 1 75 ? -2.531 -21.141 0.304 1 97.56 75 ASP B CA 1
ATOM 1417 C C . ASP B 1 75 ? -3.189 -21.422 1.654 1 97.56 75 ASP B C 1
ATOM 1419 O O . ASP B 1 75 ? -2.703 -20.969 2.691 1 97.56 75 ASP B O 1
ATOM 1423 N N . GLU B 1 76 ? -4.273 -22.156 1.647 1 94.81 76 GLU B N 1
ATOM 1424 C CA . GLU B 1 76 ? -5.078 -22.406 2.836 1 94.81 76 GLU B CA 1
ATOM 1425 C C . GLU B 1 76 ? -4.312 -23.266 3.848 1 94.81 76 GLU B C 1
ATOM 1427 O O . GLU B 1 76 ? -4.582 -23.203 5.051 1 94.81 76 GLU B O 1
ATOM 1432 N N . ASP B 1 77 ? -3.344 -23.984 3.383 1 97.12 77 ASP B N 1
ATOM 1433 C CA . ASP B 1 77 ? -2.576 -24.859 4.262 1 97.12 77 ASP B CA 1
ATOM 1434 C C . ASP B 1 77 ? -1.332 -24.141 4.793 1 97.12 77 ASP B C 1
ATOM 1436 O O . ASP B 1 77 ? -0.569 -24.719 5.57 1 97.12 77 ASP B O 1
ATOM 1440 N N . GLY B 1 78 ? -1.088 -22.906 4.324 1 97 78 GLY B N 1
ATOM 1441 C CA . GLY B 1 78 ? 0.054 -22.141 4.789 1 97 78 GLY B CA 1
ATOM 1442 C C . GLY B 1 78 ? 1.312 -22.375 3.979 1 97 78 GLY B C 1
ATOM 1443 O O . GLY B 1 78 ? 2.418 -22.094 4.438 1 97 78 GLY B O 1
ATOM 1444 N N . ASP B 1 79 ? 1.129 -22.9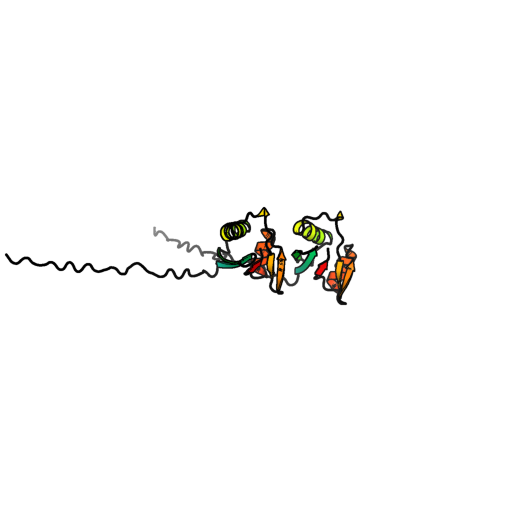84 2.77 1 98.44 79 ASP B N 1
ATOM 1445 C CA . ASP B 1 79 ? 2.266 -23.234 1.888 1 98.44 79 ASP B CA 1
ATOM 1446 C C . ASP B 1 79 ? 2.35 -22.172 0.792 1 98.44 79 ASP B C 1
ATOM 1448 O O . ASP B 1 79 ? 1.324 -21.734 0.272 1 98.44 79 ASP B O 1
ATOM 1452 N N . TRP B 1 80 ? 3.59 -21.75 0.439 1 98.5 80 TRP B N 1
ATOM 1453 C CA . TRP B 1 80 ? 3.795 -20.859 -0.695 1 98.5 80 TRP B CA 1
ATOM 1454 C C . TRP B 1 80 ? 3.754 -21.625 -2.012 1 98.5 80 TRP B C 1
ATOM 1456 O O . TRP B 1 80 ? 4.586 -22.516 -2.25 1 98.5 80 TRP B O 1
ATOM 1466 N N . ILE B 1 81 ? 2.771 -21.25 -2.828 1 98.69 81 ILE B N 1
ATOM 1467 C CA . ILE B 1 81 ? 2.559 -21.938 -4.098 1 98.69 81 ILE B CA 1
ATOM 1468 C C . ILE B 1 81 ? 2.912 -21 -5.254 1 98.69 81 ILE B C 1
ATOM 1470 O O . ILE B 1 81 ? 2.518 -19.828 -5.258 1 98.69 81 ILE B O 1
ATOM 1474 N N . LEU B 1 82 ? 3.635 -21.484 -6.234 1 98.62 82 LEU B N 1
ATOM 1475 C CA . LEU B 1 82 ? 3.982 -20.688 -7.402 1 98.62 82 LEU B CA 1
ATOM 1476 C C . LEU B 1 82 ? 2.73 -20.281 -8.172 1 98.62 82 LEU B C 1
ATOM 1478 O O . LEU B 1 82 ? 1.875 -21.125 -8.461 1 98.62 82 LEU B O 1
ATOM 1482 N N . LEU B 1 83 ? 2.586 -19.031 -8.453 1 98.38 83 LEU B N 1
ATOM 1483 C CA . LEU B 1 83 ? 1.538 -18.469 -9.297 1 98.38 83 LEU B CA 1
ATOM 1484 C C . LEU B 1 83 ? 2.094 -18.078 -10.656 1 98.38 83 LEU B C 1
ATOM 1486 O O . LEU B 1 83 ? 2.756 -17.031 -10.789 1 98.38 83 LEU B O 1
ATOM 1490 N N . SER B 1 84 ? 1.799 -18.828 -11.695 1 96.31 84 SER B N 1
ATOM 1491 C CA . SER B 1 84 ? 2.549 -18.625 -12.93 1 96.31 84 SER B CA 1
ATOM 1492 C C . SER B 1 84 ? 1.615 -18.453 -14.125 1 96.31 84 SER B C 1
ATOM 1494 O O . SER B 1 84 ? 2.07 -18.281 -15.258 1 96.31 84 SER B O 1
ATOM 1496 N N . SER B 1 85 ? 0.253 -18.516 -13.883 1 96.81 85 SER B N 1
ATOM 1497 C CA . SER B 1 85 ? -0.647 -18.438 -15.031 1 96.81 85 SER B CA 1
ATOM 1498 C C . SER B 1 85 ? -2.018 -17.906 -14.617 1 96.81 85 SER B C 1
ATOM 1500 O O . SER B 1 85 ? -2.342 -17.859 -13.43 1 96.81 85 SER B O 1
ATOM 1502 N N . GLU B 1 86 ? -2.738 -17.562 -15.617 1 97.5 86 GLU B N 1
ATOM 1503 C CA . GLU B 1 86 ? -4.125 -17.141 -15.422 1 97.5 86 GLU B CA 1
ATOM 1504 C C . GLU B 1 86 ? -4.934 -18.25 -14.734 1 97.5 86 GLU B C 1
ATOM 1506 O O . GLU B 1 86 ? -5.727 -17.969 -13.828 1 97.5 86 GLU B O 1
ATOM 1511 N N . LYS B 1 87 ? -4.73 -19.484 -15.258 1 96.5 87 LYS B N 1
ATOM 1512 C CA . LYS B 1 87 ? -5.441 -20.625 -14.664 1 96.5 87 LYS B CA 1
ATOM 1513 C C . LYS B 1 87 ? -5.121 -20.75 -13.172 1 96.5 87 LYS B C 1
ATOM 1515 O O . LYS B 1 87 ? -6.027 -20.906 -12.352 1 96.5 87 LYS B O 1
ATOM 1520 N N . ASP B 1 88 ? -3.779 -20.75 -12.828 1 96.88 88 ASP B N 1
ATOM 1521 C CA . ASP B 1 88 ? -3.365 -20.797 -11.43 1 96.88 88 ASP B CA 1
ATOM 1522 C C . ASP B 1 88 ? -4.07 -19.719 -10.617 1 96.88 88 ASP B C 1
ATOM 1524 O O . ASP B 1 88 ? -4.574 -19.984 -9.523 1 96.88 88 ASP B O 1
ATOM 1528 N N . MET B 1 89 ? -4.137 -18.531 -11.141 1 97.38 89 MET B N 1
ATOM 1529 C CA . MET B 1 89 ? -4.68 -17.391 -10.43 1 97.38 89 MET B CA 1
ATOM 1530 C C . MET B 1 89 ? -6.16 -17.578 -10.117 1 97.38 89 MET B C 1
ATOM 1532 O O . MET B 1 89 ? -6.602 -17.328 -9 1 97.38 89 MET B O 1
ATOM 1536 N N . ARG B 1 90 ? -6.887 -18.047 -11.102 1 96.06 90 ARG B N 1
ATOM 1537 C CA . ARG B 1 90 ? -8.32 -18.25 -10.922 1 96.06 90 ARG B CA 1
ATOM 1538 C C . ARG B 1 90 ? -8.586 -19.281 -9.812 1 96.06 90 ARG B C 1
ATOM 1540 O O . ARG B 1 90 ? -9.469 -19.078 -8.977 1 96.06 90 ARG B O 1
ATOM 1547 N N . ILE B 1 91 ? -7.824 -20.297 -9.781 1 95.5 91 ILE B N 1
ATOM 1548 C CA . ILE B 1 91 ? -7.949 -21.328 -8.75 1 95.5 91 ILE B CA 1
ATOM 1549 C C . ILE B 1 91 ? -7.605 -20.734 -7.383 1 95.5 91 ILE B C 1
ATOM 1551 O O . ILE B 1 91 ? -8.32 -20.969 -6.402 1 95.5 91 ILE B O 1
ATOM 1555 N N . ALA B 1 92 ? -6.52 -19.953 -7.367 1 97.31 92 ALA B N 1
ATOM 1556 C CA . ALA B 1 92 ? -6.082 -19.328 -6.117 1 97.31 92 ALA B CA 1
ATOM 1557 C C . ALA B 1 92 ? -7.16 -18.422 -5.547 1 97.31 92 ALA B C 1
ATOM 1559 O O . ALA B 1 92 ? -7.395 -18.391 -4.336 1 97.31 92 ALA B O 1
ATOM 1560 N N . ILE B 1 93 ? -7.809 -17.641 -6.379 1 96.44 93 ILE B N 1
ATOM 1561 C CA . ILE B 1 93 ? -8.836 -16.703 -5.941 1 96.44 93 ILE B CA 1
ATOM 1562 C C . ILE B 1 93 ? -10.047 -17.469 -5.41 1 96.44 93 ILE B C 1
ATOM 1564 O O . ILE B 1 93 ? -10.57 -17.141 -4.34 1 96.44 93 ILE B O 1
ATOM 1568 N N . SER B 1 94 ? -10.445 -18.484 -6.133 1 94.31 94 SER B N 1
ATOM 1569 C CA . SER B 1 94 ? -11.719 -19.156 -5.863 1 94.31 94 SER B CA 1
ATOM 1570 C C . SER B 1 94 ? -11.586 -20.172 -4.742 1 94.31 94 SER B C 1
ATOM 1572 O O . SER B 1 94 ? -12.539 -20.406 -3.994 1 94.31 94 SER B O 1
ATOM 1574 N N . VAL B 1 95 ? -10.453 -20.781 -4.566 1 95.31 95 VAL B N 1
ATOM 1575 C CA . VAL B 1 95 ? -10.305 -21.922 -3.66 1 95.31 95 VAL B CA 1
ATOM 1576 C C . VAL B 1 95 ? -9.469 -21.516 -2.453 1 95.31 95 VAL B C 1
ATOM 1578 O O . VAL B 1 95 ? -9.828 -21.797 -1.311 1 95.31 95 VAL B O 1
ATOM 1581 N N . ASP B 1 96 ? -8.375 -20.734 -2.693 1 94.12 96 ASP B N 1
ATOM 1582 C CA . ASP B 1 96 ? -7.41 -20.453 -1.635 1 94.12 96 ASP B CA 1
ATOM 1583 C C . ASP B 1 96 ? -7.609 -19.062 -1.057 1 94.12 96 ASP B C 1
ATOM 1585 O O . ASP B 1 96 ? -6.883 -18.641 -0.15 1 94.12 96 ASP B O 1
ATOM 1589 N N . HIS B 1 97 ? -8.484 -18.359 -1.586 1 92 97 HIS B N 1
ATOM 1590 C CA . HIS B 1 97 ? -8.711 -17 -1.112 1 92 97 HIS B CA 1
ATOM 1591 C C . HIS B 1 97 ? -7.434 -16.172 -1.206 1 92 97 HIS B C 1
ATOM 1593 O O . HIS B 1 97 ? -6.93 -15.68 -0.193 1 92 97 HIS B O 1
ATOM 1599 N N . LEU B 1 98 ? -6.977 -15.93 -2.395 1 96 98 LEU B N 1
ATOM 1600 C CA . LEU B 1 98 ? -5.746 -15.195 -2.682 1 96 98 LEU B CA 1
ATOM 1601 C C . LEU B 1 98 ? -5.707 -13.883 -1.91 1 96 98 LEU B C 1
ATOM 1603 O O . LEU B 1 98 ? -6.551 -13.008 -2.117 1 96 98 LEU B O 1
ATOM 1607 N N . TYR B 1 99 ? -4.648 -13.844 -0.989 1 96.69 99 TYR B N 1
ATOM 1608 C CA . TYR B 1 99 ? -4.59 -12.641 -0.162 1 96.69 99 TYR B CA 1
ATOM 1609 C C . TYR B 1 99 ? -3.146 -12.203 0.06 1 96.69 99 TYR B C 1
ATOM 1611 O O . TYR B 1 99 ? -2.883 -11.031 0.343 1 96.69 99 TYR B O 1
ATOM 1619 N N . MET B 1 100 ? -2.189 -13.109 0.022 1 98.69 100 MET B N 1
ATOM 1620 C CA . MET B 1 100 ? -0.789 -12.82 0.319 1 98.69 100 MET B CA 1
ATOM 1621 C C . MET B 1 100 ? 0.124 -13.375 -0.77 1 98.69 100 MET B C 1
ATOM 1623 O O . MET B 1 100 ? -0.005 -14.531 -1.163 1 98.69 100 MET B O 1
ATOM 1627 N N . LEU B 1 101 ? 0.994 -12.461 -1.288 1 98.88 101 LEU B N 1
ATOM 1628 C CA . LEU B 1 101 ? 1.977 -12.867 -2.291 1 98.88 101 LEU B CA 1
ATOM 1629 C C . LEU B 1 101 ? 3.396 -12.664 -1.77 1 98.88 101 LEU B C 1
ATOM 1631 O O . LEU B 1 101 ? 3.646 -11.766 -0.967 1 98.88 101 LEU B O 1
ATOM 1635 N N . LEU B 1 102 ? 4.25 -13.562 -2.191 1 98.81 102 LEU B N 1
ATOM 1636 C CA . LEU B 1 102 ? 5.691 -13.422 -1.997 1 98.81 102 LEU B CA 1
ATOM 1637 C C . LEU B 1 102 ? 6.406 -13.25 -3.332 1 98.81 102 LEU B C 1
ATOM 1639 O O . LEU B 1 102 ? 6.199 -14.039 -4.258 1 98.81 102 LEU B O 1
ATOM 1643 N N . ILE B 1 103 ? 7.098 -12.148 -3.426 1 98.69 103 ILE B N 1
ATOM 1644 C CA . ILE B 1 103 ? 7.812 -11.805 -4.648 1 98.69 103 ILE B CA 1
ATOM 1645 C C . ILE B 1 103 ? 9.297 -12.125 -4.488 1 98.69 103 ILE B C 1
ATOM 1647 O O . ILE B 1 103 ? 9.922 -11.727 -3.504 1 98.69 103 ILE B O 1
#

InterPro domains:
  IPR000270 PB1 domain [PF00564] (28-94)
  IPR000270 PB1 domain [SM00666] (28-103)
  IPR045012 Protein NLP [PTHR32002] (22-93)
  IPR053793 PB1-like domain [PS51745] (28-103)

Nearest PDB structures (foldseek):
  1wmh-assembly1_A  TM=8.135E-01  e=4.354E-04  Homo sapiens
  4yl8-assembly1_A  TM=7.479E-01  e=7.645E-03  Mus musculus
  8ciu-assembly1_A  TM=7.439E-01  e=1.425E-02  Homo sapiens
  8cir-assembly1_A  TM=6.952E-01  e=9.216E-03  Homo sapiens
  1wgy-assembly1_A  TM=6.702E-01  e=2.352E-01  Homo sapiens

Radius of gyration: 27.48 Å; Cα contacts (8 Å, |Δi|>4): 258; chains: 2; bounding box: 68×101×58 Å

Foldseek 3Di:
DPPPPPPPVPPPPPPPDPPPPVPQPPQKQWAWEDDDHDIDIDIDGNVPDFPVNVVVCVCVVVVDDPVVDWKWFQFPVRDTHTDDHRVSVNCCVVPGVTHYIYD/DDDPPPPPVVPPCPVDDPPPPVPPDPQKQWAWEDDDPDIDIDIDGNVPDFPVNVQVCVCVVVVDDPVVDWKWFQFQVRDTHTDDHRVSVNCCCPPGVTYYIYD

Organism: NCBI:txid347529

Solvent-accessible surface area (backbone atoms only — not comparable to full-atom values): 12551 Å² total; per-residue (Å²): 138,82,82,76,76,75,76,75,74,75,78,77,77,83,68,72,83,67,76,74,68,77,70,75,50,98,52,49,40,55,37,37,37,34,44,91,91,43,74,50,75,51,77,39,50,56,90,76,60,47,55,65,58,52,49,49,53,50,22,66,70,69,71,47,56,77,89,77,56,61,44,24,31,47,38,82,86,70,45,66,28,56,50,86,43,58,69,50,46,54,46,33,48,56,68,33,55,55,38,43,35,43,78,140,83,84,77,76,74,78,74,76,73,76,79,77,76,72,67,84,73,76,75,64,60,64,79,53,96,54,48,40,58,36,36,39,35,44,92,92,43,29,40,71,51,76,40,50,56,90,74,58,45,56,66,56,52,50,50,53,49,23,67,72,69,71,47,56,77,88,76,56,59,45,24,33,44,37,82,86,71,46,80,40,80,48,85,44,56,69,52,45,53,48,33,50,74,73,36,55,56,39,42,35,45,79

Secondary structure (DSSP, 8-state):
-------------------------TTEEEEEEEETTEEEEEEEETTT--HHHHHHHHHHHHT--GGG---EEE-TTS-EEE--SHHHHHHHHHHS---EEE-/-------------------------TTEEEEEEEETTEEEEEEEETTT--HHHHHHHHHHHHT--GGG---EEE-TTS-EEE--SHHHHHHHHHHS---EEE-

Sequence (206 aa):
MNEEEEDRGGAIQDSMAKSKETYLDENTLTIKAVYADDMIKFHLPISSTTFGAIEKEISEGFKLNPSDYKIKYLDEDGDWILLSSEKDMRIAISVDHLYMLLIMNEEEEDRGGAIQDSMAKSKETYLDENTLTIKAVYADDMIKFHLPISSTTFGAIEKEISEGFKLNPSDYKIKYLDEDGDWILLSSEKDMRIAISVDHLYMLLI